Protein AF-0000000079103199 (afdb_homodimer)

Organism: Champsocephalus gunnari (NCBI:txid52237)

Solvent-accessible surface area (backbone atoms only — not comparable to full-atom values): 17805 Å² total; per-residue (Å²): 139,85,84,76,37,38,56,32,6,53,50,36,75,29,31,86,62,30,47,71,29,41,32,39,29,49,51,34,62,69,27,52,68,59,52,54,44,21,68,52,16,13,36,35,36,38,20,24,48,68,89,46,42,66,61,25,50,43,39,52,47,42,56,26,39,40,88,45,54,72,64,40,78,65,40,79,46,70,41,46,64,61,71,43,48,82,81,47,73,34,81,39,66,30,37,40,33,59,61,69,74,69,52,66,88,48,48,67,28,46,49,52,29,48,50,51,39,15,63,72,68,15,40,30,41,40,32,33,60,66,39,68,94,28,42,36,55,51,41,63,71,52,58,46,48,74,57,25,46,70,40,83,74,35,76,29,78,92,68,41,30,39,25,30,43,35,33,59,54,74,82,124,138,85,84,76,56,41,62,22,10,54,55,38,76,27,32,87,60,30,47,70,30,40,31,40,29,50,51,35,61,69,27,52,67,58,52,54,44,21,67,52,17,14,35,34,37,38,19,24,47,69,89,46,42,65,60,27,51,44,41,52,40,35,54,27,41,45,88,45,56,71,62,41,78,67,41,77,46,72,40,45,63,61,69,42,47,82,82,48,73,33,80,37,67,29,37,39,32,58,60,71,74,67,53,64,87,47,47,67,27,45,51,51,30,50,51,51,40,15,64,73,69,16,41,31,39,40,34,33,60,64,39,70,93,29,42,36,55,51,41,62,71,54,57,47,48,71,56,25,46,70,41,83,74,37,74,37,77,93,67,42,31,39,30,31,42,35,34,59,53,74,81,126

InterPro domains:
  IPR019410 Lysine methyltransferase [PF10294] (13-140)
  IPR019410 Lysine methyltransferase [PTHR14614] (19-157)
  IPR029063 S-adenosyl-L-methionine-dependent methyltransferase superfamily [G3DSA:3.40.50.150] (7-172)
  IPR029063 S-adenosyl-L-methionine-dependent methyltransferase superfamily [SSF53335] (17-140)

Nearest PDB structures (foldseek):
  4qpn-assembly1_A  TM=9.269E-01  e=8.459E-21  Homo sapiens
  4mtl-assembly1_B-2  TM=8.812E-01  e=6.851E-15  Homo sapiens
  4mtl-assembly1_A-2  TM=8.571E-01  e=6.851E-15  Homo sapiens
  4lg1-assembly1_A  TM=8.715E-01  e=1.340E-11  Homo sapiens
  7oas-assembly1_A  TM=7.733E-01  e=2.655E-11  Arabidopsis thaliana

Structure (mmCIF, N/CA/C/O backbone):
data_AF-0000000079103199-model_v1
#
loop_
_entity.id
_entity.type
_entity.pdbx_description
1 polymer 'Uncharacterized protein'
#
loop_
_atom_site.group_PDB
_atom_site.id
_atom_site.type_symbol
_atom_site.label_atom_id
_atom_site.label_alt_id
_atom_site.label_comp_id
_atom_site.label_asym_id
_atom_site.label_entity_id
_atom_site.label_seq_id
_atom_site.pdbx_PDB_ins_code
_atom_site.Cartn_x
_atom_site.Cartn_y
_atom_site.Cartn_z
_atom_site.occupancy
_atom_site.B_iso_or_equiv
_atom_site.auth_seq_id
_atom_site.auth_comp_id
_atom_site.auth_asym_id
_atom_site.auth_atom_id
_atom_site.pdbx_PDB_model_num
ATOM 1 N N . MET A 1 1 ? 6.516 15.711 -22.031 1 16.98 1 MET A N 1
ATOM 2 C CA . MET A 1 1 ? 5.496 16.297 -21.172 1 16.98 1 MET A CA 1
ATOM 3 C C . MET A 1 1 ? 5.312 15.469 -19.906 1 16.98 1 MET A C 1
ATOM 5 O O . MET A 1 1 ? 4.891 14.312 -19.969 1 16.98 1 MET A O 1
ATOM 9 N N . THR A 1 2 ? 6.301 15.602 -18.766 1 18.81 2 THR A N 1
ATOM 10 C CA . THR A 1 2 ? 7.023 14.945 -17.672 1 18.81 2 THR A CA 1
ATOM 11 C C . THR A 1 2 ? 6.145 14.828 -16.438 1 18.81 2 THR A C 1
ATOM 13 O O . THR A 1 2 ? 5.719 15.836 -15.867 1 18.81 2 THR A O 1
ATOM 16 N N . CYS A 1 3 ? 5.09 13.961 -16.562 1 17.09 3 CYS A N 1
ATOM 17 C CA . CYS A 1 3 ? 3.904 13.82 -15.719 1 17.09 3 CYS A CA 1
ATOM 18 C C . CYS A 1 3 ? 4.289 13.477 -14.289 1 17.09 3 CYS A C 1
ATOM 20 O O . CYS A 1 3 ? 4.672 12.344 -13.992 1 17.09 3 CYS A O 1
ATOM 22 N N . ARG A 1 4 ? 4.895 14.359 -13.367 1 20.05 4 ARG A N 1
ATOM 23 C CA . ARG A 1 4 ? 5.516 14.43 -12.047 1 20.05 4 ARG A CA 1
ATOM 24 C C . ARG A 1 4 ? 4.469 14.312 -10.945 1 20.05 4 ARG A C 1
ATOM 26 O O . ARG A 1 4 ? 3.859 15.312 -10.555 1 20.05 4 ARG A O 1
ATOM 33 N N . SER A 1 5 ? 3.5 13.328 -10.961 1 25.53 5 SER A N 1
ATOM 34 C CA . SER A 1 5 ? 2.4 13.289 -10.008 1 25.53 5 SER A CA 1
ATOM 35 C C . SER A 1 5 ? 2.916 13.086 -8.586 1 25.53 5 SER A C 1
ATOM 37 O O . SER A 1 5 ? 3.84 12.305 -8.359 1 25.53 5 SER A O 1
ATOM 39 N N . GLY A 1 6 ? 2.717 13.922 -7.492 1 27.34 6 GLY A N 1
ATOM 40 C CA . GLY A 1 6 ? 3.443 14.688 -6.492 1 27.34 6 GLY A CA 1
ATOM 41 C C . GLY A 1 6 ? 3.568 13.961 -5.164 1 27.34 6 GLY A C 1
ATOM 42 O O . GLY A 1 6 ? 4.477 14.242 -4.379 1 27.34 6 GLY A O 1
ATOM 43 N N . SER A 1 7 ? 2.562 13.195 -4.695 1 31.05 7 SER A N 1
ATOM 44 C CA . SER A 1 7 ? 2.812 13.227 -3.26 1 31.05 7 SER A CA 1
ATOM 45 C C . SER A 1 7 ? 3.928 12.266 -2.867 1 31.05 7 SER A C 1
ATOM 47 O O . SER A 1 7 ? 4.633 12.492 -1.882 1 31.05 7 SER A O 1
ATOM 49 N N . GLY A 1 8 ? 3.99 11.016 -3.496 1 36.59 8 GLY A N 1
ATOM 50 C CA . GLY A 1 8 ? 5.156 10.188 -3.248 1 36.59 8 GLY A CA 1
ATOM 51 C C . GLY A 1 8 ? 6.434 10.758 -3.83 1 36.59 8 GLY A C 1
ATOM 52 O O . GLY A 1 8 ? 7.5 10.141 -3.74 1 36.59 8 GLY A O 1
ATOM 53 N N . GLY A 1 9 ? 6.246 11.43 -5.055 1 40.53 9 GLY A N 1
ATOM 54 C CA . GLY A 1 9 ? 7.355 12.039 -5.77 1 40.53 9 GLY A CA 1
ATOM 55 C C . GLY A 1 9 ? 8.141 13.016 -4.918 1 40.53 9 GLY A C 1
ATOM 56 O O . GLY A 1 9 ? 9.359 13.141 -5.07 1 40.53 9 GLY A O 1
ATOM 57 N N . TYR A 1 10 ? 7.211 13.906 -4.285 1 43.75 10 TYR A N 1
ATOM 58 C CA . TYR A 1 10 ? 7.746 15.078 -3.6 1 43.75 10 TYR A CA 1
ATOM 59 C C . TYR A 1 10 ? 8.68 14.672 -2.465 1 43.75 10 TYR A C 1
ATOM 61 O O . TYR A 1 10 ? 9.734 15.281 -2.271 1 43.75 10 TYR A O 1
ATOM 69 N N . LEU A 1 11 ? 8.266 13.477 -1.851 1 46 11 LEU A N 1
ATOM 70 C CA . LEU A 1 11 ? 9.078 13.078 -0.709 1 46 11 LEU A CA 1
ATOM 71 C C . LEU A 1 11 ? 10.477 12.648 -1.159 1 46 11 LEU A C 1
ATOM 73 O O . LEU A 1 11 ? 11.445 12.797 -0.415 1 46 11 LEU A O 1
ATOM 77 N N . GLU A 1 12 ? 10.461 12.07 -2.426 1 46.31 12 GLU A N 1
ATOM 78 C CA . GLU A 1 12 ? 11.766 11.602 -2.879 1 46.31 12 GLU A CA 1
ATOM 79 C C . GLU A 1 12 ? 12.711 12.766 -3.172 1 46.31 12 GLU A C 1
ATOM 81 O O . GLU A 1 12 ? 13.914 12.672 -2.947 1 46.31 12 GLU A O 1
ATOM 86 N N . GLU A 1 13 ? 12.195 13.828 -3.941 1 48.22 13 GLU A N 1
ATOM 87 C CA . GLU A 1 13 ? 13.102 14.969 -4.027 1 48.22 13 GLU A CA 1
ATOM 88 C C . GLU A 1 13 ? 13.703 15.297 -2.666 1 48.22 13 GLU A C 1
ATOM 90 O O . GLU A 1 13 ? 14.852 15.75 -2.58 1 48.22 13 GLU A O 1
ATOM 95 N N . GLN A 1 14 ? 12.953 14.781 -1.693 1 49.88 14 GLN A N 1
ATOM 96 C CA . GLN A 1 14 ? 13.336 14.961 -0.297 1 49.88 14 GLN A CA 1
ATOM 97 C C . GLN A 1 14 ? 14.023 13.711 0.25 1 49.88 14 GLN A C 1
ATOM 99 O O . GLN A 1 14 ? 14.344 13.648 1.438 1 49.88 14 GLN A O 1
ATOM 104 N N . SER A 1 15 ? 14.297 12.695 -0.718 1 53.41 15 SER A N 1
ATOM 105 C CA . SER A 1 15 ? 14.867 11.414 -0.299 1 53.41 15 SER A CA 1
ATOM 106 C C . SER A 1 15 ? 16.062 11.625 0.626 1 53.41 15 SER A C 1
ATOM 108 O O . SER A 1 15 ? 16.141 11.016 1.697 1 53.41 15 SER A O 1
ATOM 110 N N . VAL A 1 16 ? 17.078 12.445 0.059 1 52.19 16 VAL A N 1
ATOM 111 C CA . VAL A 1 16 ? 18.172 12.773 0.956 1 52.19 16 VAL A CA 1
ATOM 112 C C . VAL A 1 16 ? 17.625 13.359 2.256 1 52.19 16 VAL A C 1
ATOM 114 O O . VAL A 1 16 ? 18.141 13.07 3.338 1 52.19 16 VAL A O 1
ATOM 117 N N . GLU A 1 17 ? 16.344 13.75 2.123 1 72.75 17 GLU A N 1
ATOM 118 C CA . GLU A 1 17 ? 15.773 14.469 3.258 1 72.75 17 GLU A CA 1
ATOM 119 C C . GLU A 1 17 ? 14.93 13.539 4.125 1 72.75 17 GLU A C 1
ATOM 121 O O . GLU A 1 17 ? 14.742 13.789 5.316 1 72.75 17 GLU A O 1
ATOM 126 N N . LEU A 1 18 ? 14.781 12.25 3.555 1 86.94 18 LEU A N 1
ATOM 127 C CA . LEU A 1 18 ? 13.922 11.414 4.383 1 86.94 18 LEU A CA 1
ATOM 128 C C . LEU A 1 18 ? 14.75 10.547 5.324 1 86.94 18 LEU A C 1
ATOM 130 O O . LEU A 1 18 ? 14.25 10.07 6.344 1 86.94 18 LEU A O 1
ATOM 134 N N . ARG A 1 19 ? 16.062 10.461 4.934 1 90.38 19 ARG A N 1
ATOM 135 C CA . ARG A 1 19 ? 16.891 9.562 5.723 1 90.38 19 ARG A CA 1
ATOM 136 C C . ARG A 1 19 ? 16.953 10.016 7.18 1 90.38 19 ARG A C 1
ATOM 138 O O . ARG A 1 19 ? 17.219 11.188 7.457 1 90.38 19 ARG A O 1
ATOM 145 N N . GLU A 1 20 ? 16.547 9.117 8.039 1 93.88 20 GLU A N 1
ATOM 146 C CA . GLU A 1 20 ? 16.672 9.266 9.484 1 93.88 20 GLU A CA 1
ATOM 147 C C . GLU A 1 20 ? 15.633 10.242 10.023 1 93.88 20 GLU A C 1
ATOM 149 O O . GLU A 1 20 ? 15.656 10.594 11.203 1 93.88 20 GLU A O 1
ATOM 154 N N . GLN A 1 21 ? 14.75 10.734 9.148 1 95.44 21 GLN A N 1
ATOM 155 C CA . GLN A 1 21 ? 13.672 11.602 9.617 1 95.44 21 GLN A CA 1
ATOM 156 C C . GLN A 1 21 ? 12.625 10.805 10.383 1 95.44 21 GLN A C 1
ATOM 158 O O . GLN A 1 21 ? 12.203 9.727 9.938 1 95.44 21 GLN A O 1
ATOM 163 N N . CYS A 1 22 ? 12.289 11.328 11.516 1 97.19 22 CYS A N 1
ATOM 164 C CA . CYS A 1 22 ? 11.219 10.727 12.312 1 97.19 22 CYS A CA 1
ATOM 165 C C . CYS A 1 22 ? 9.852 11.172 11.812 1 97.19 22 CYS A C 1
ATOM 167 O O . CYS A 1 22 ? 9.477 12.336 11.984 1 97.19 22 CYS A O 1
ATOM 169 N N . ILE A 1 23 ? 9.117 10.242 11.227 1 97.94 23 ILE A N 1
ATOM 170 C CA . ILE A 1 23 ? 7.879 10.57 10.531 1 97.94 23 ILE A CA 1
ATOM 171 C C . ILE A 1 23 ? 6.723 9.766 11.125 1 97.94 23 ILE A C 1
ATOM 173 O O . ILE A 1 23 ? 6.871 8.57 11.406 1 97.94 23 ILE A O 1
ATOM 177 N N . ILE A 1 24 ? 5.621 10.43 11.383 1 98.56 24 ILE A N 1
ATOM 178 C CA . ILE A 1 24 ? 4.406 9.719 11.773 1 98.56 24 ILE A CA 1
ATOM 179 C C . ILE A 1 24 ? 3.365 9.828 10.664 1 98.56 24 ILE A C 1
ATOM 181 O O . ILE A 1 24 ? 3.188 10.891 10.07 1 98.56 24 ILE A O 1
ATOM 185 N N . GLU A 1 25 ? 2.766 8.703 10.344 1 98.69 25 GLU A N 1
ATOM 186 C CA . GLU A 1 25 ? 1.68 8.68 9.367 1 98.69 25 GLU A CA 1
ATOM 187 C C . GLU A 1 25 ? 0.332 8.453 10.047 1 98.69 25 GLU A C 1
ATOM 189 O O . GLU A 1 25 ? 0.186 7.539 10.859 1 98.69 25 GLU A O 1
ATOM 194 N N . LEU A 1 26 ? -0.621 9.297 9.789 1 98.69 26 LEU A N 1
ATOM 195 C CA . LEU A 1 26 ? -1.99 9.141 10.266 1 98.69 26 LEU A CA 1
ATOM 196 C C . LEU A 1 26 ? -2.83 8.367 9.258 1 98.69 26 LEU A C 1
ATOM 198 O O . LEU A 1 26 ? -2.797 8.656 8.055 1 98.69 26 LEU A O 1
ATOM 202 N N . GLY A 1 27 ? -3.605 7.402 9.758 1 98.19 27 GLY A N 1
ATOM 203 C CA . GLY A 1 27 ? -4.43 6.609 8.859 1 98.19 27 GLY A CA 1
ATOM 204 C C . GLY A 1 27 ? -3.619 5.844 7.832 1 98.19 27 GLY A C 1
ATOM 205 O O . GLY A 1 27 ? -3.902 5.918 6.633 1 98.19 27 GLY A O 1
ATOM 206 N N . ALA A 1 28 ? -2.699 5.016 8.266 1 98.12 28 ALA A N 1
ATOM 207 C CA . ALA A 1 28 ? -1.735 4.367 7.383 1 98.12 28 ALA A CA 1
ATOM 208 C C . ALA A 1 28 ? -2.418 3.33 6.496 1 98.12 28 ALA A C 1
ATOM 210 O O . ALA A 1 28 ? -1.939 3.031 5.398 1 98.12 28 ALA A O 1
ATOM 211 N N . ALA A 1 29 ? -3.508 2.789 6.934 1 96.31 29 ALA A N 1
ATOM 212 C CA . ALA A 1 29 ? -4.246 1.765 6.203 1 96.31 29 ALA A CA 1
ATOM 213 C C . ALA A 1 29 ? -3.336 0.606 5.809 1 96.31 29 ALA A C 1
ATOM 215 O O . ALA A 1 29 ? -2.764 -0.062 6.672 1 96.31 29 ALA A O 1
ATOM 216 N N . THR A 1 30 ? -3.047 0.418 4.547 1 94.94 30 THR A N 1
ATOM 217 C CA . THR A 1 30 ? -2.197 -0.68 4.098 1 94.94 30 THR A CA 1
ATOM 218 C C . THR A 1 30 ? -0.725 -0.352 4.324 1 94.94 30 THR A C 1
ATOM 220 O O . THR A 1 30 ? 0.128 -1.24 4.277 1 94.94 30 THR A O 1
ATOM 223 N N . GLY A 1 31 ? -0.376 0.826 4.445 1 96.88 31 GLY A N 1
ATOM 224 C CA . GLY A 1 31 ? 0.982 1.263 4.727 1 96.88 31 GLY A CA 1
ATOM 225 C C . GLY A 1 31 ? 1.78 1.578 3.479 1 96.88 31 GLY A C 1
ATOM 226 O O . GLY A 1 31 ? 3.006 1.698 3.531 1 96.88 31 GLY A O 1
ATOM 227 N N . VAL A 1 32 ? 1.089 1.756 2.373 1 94.56 32 VAL A N 1
ATOM 228 C CA . VAL A 1 32 ? 1.797 1.913 1.106 1 94.56 32 VAL A CA 1
ATOM 229 C C . VAL A 1 32 ? 2.732 3.117 1.183 1 94.56 32 VAL A C 1
ATOM 231 O O . VAL A 1 32 ? 3.914 3.016 0.846 1 94.56 32 VAL A O 1
ATOM 234 N N . VAL A 1 33 ? 2.334 4.211 1.753 1 94.56 33 VAL A N 1
ATOM 235 C CA . VAL A 1 33 ? 3.127 5.438 1.8 1 94.56 33 VAL A CA 1
ATOM 236 C C . VAL A 1 33 ? 4.246 5.289 2.826 1 94.56 33 VAL A C 1
ATOM 238 O O . VAL A 1 33 ? 5.418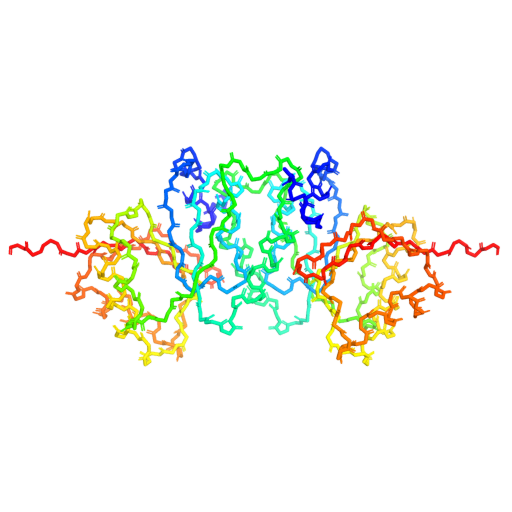 5.516 2.516 1 94.56 33 VAL A O 1
ATOM 241 N N . GLY A 1 34 ? 3.91 4.828 4.02 1 96.44 34 GLY A N 1
ATOM 242 C CA . GLY A 1 34 ? 4.887 4.707 5.09 1 96.44 34 GLY A CA 1
ATOM 243 C C . GLY A 1 34 ? 5.93 3.635 4.832 1 96.44 34 GLY A C 1
ATOM 244 O O . GLY A 1 34 ? 7.102 3.807 5.172 1 96.44 34 GLY A O 1
ATOM 245 N N . ILE A 1 35 ? 5.547 2.557 4.234 1 95.12 35 ILE A N 1
ATOM 246 C CA . ILE A 1 35 ? 6.484 1.484 3.91 1 95.12 35 ILE A CA 1
ATOM 247 C C . ILE A 1 35 ? 7.48 1.967 2.859 1 95.12 35 ILE A C 1
ATOM 249 O O . ILE A 1 35 ? 8.68 1.72 2.975 1 95.12 35 ILE A O 1
ATOM 253 N N . LEU A 1 36 ? 7.008 2.672 1.83 1 92.56 36 LEU A N 1
ATOM 254 C CA . LEU A 1 36 ? 7.902 3.227 0.822 1 92.56 36 LEU A CA 1
ATOM 255 C C . LEU A 1 36 ? 8.883 4.211 1.449 1 92.56 36 LEU A C 1
ATOM 257 O O . LEU A 1 36 ? 10.078 4.172 1.162 1 92.56 36 LEU A O 1
ATOM 261 N N . ALA A 1 37 ? 8.375 5.066 2.322 1 93.94 37 ALA A N 1
ATOM 262 C CA . ALA A 1 37 ? 9.227 6.047 2.99 1 93.94 37 ALA A CA 1
ATOM 263 C C . ALA A 1 37 ? 10.281 5.355 3.854 1 93.94 37 ALA A C 1
ATOM 265 O O . ALA A 1 37 ? 11.43 5.797 3.916 1 93.94 37 ALA A O 1
ATOM 266 N N . ALA A 1 38 ? 9.875 4.254 4.543 1 95.25 38 ALA A N 1
ATOM 267 C CA . ALA A 1 38 ? 10.812 3.484 5.355 1 95.25 38 ALA A CA 1
ATOM 268 C C . ALA A 1 38 ? 11.914 2.873 4.488 1 95.25 38 ALA A C 1
ATOM 270 O O . ALA A 1 38 ? 13.078 2.848 4.883 1 95.25 38 ALA A O 1
ATOM 271 N N . CYS A 1 39 ? 11.531 2.443 3.312 1 90.12 39 CYS A N 1
ATOM 272 C CA . CYS A 1 39 ? 12.5 1.875 2.383 1 90.12 39 CYS A CA 1
ATOM 273 C C . CYS A 1 39 ? 13.492 2.932 1.921 1 90.12 39 CYS A C 1
ATOM 275 O O . CYS A 1 39 ? 14.602 2.602 1.484 1 90.12 39 CYS A O 1
ATOM 277 N N . LEU A 1 40 ? 13.109 4.191 2.062 1 88.75 40 LEU A N 1
ATOM 278 C CA . LEU A 1 40 ? 13.984 5.289 1.652 1 88.75 40 LEU A CA 1
ATOM 279 C C . LEU A 1 40 ? 14.781 5.82 2.838 1 88.75 40 LEU A C 1
ATOM 281 O O . LEU A 1 40 ? 15.492 6.816 2.711 1 88.75 40 LEU A O 1
ATOM 285 N N . GLY A 1 41 ? 14.586 5.191 4.031 1 92.81 41 GLY A N 1
ATOM 286 C CA . GLY A 1 41 ? 15.484 5.473 5.141 1 92.81 41 GLY A CA 1
ATOM 287 C C . GLY A 1 41 ? 14.828 6.258 6.258 1 92.81 41 GLY A C 1
ATOM 288 O O . GLY A 1 41 ? 15.477 6.605 7.25 1 92.81 41 GLY A O 1
ATOM 289 N N . ALA A 1 42 ? 13.539 6.559 6.137 1 95.75 42 ALA A N 1
ATOM 290 C CA . ALA A 1 42 ? 12.828 7.277 7.195 1 95.75 42 ALA A CA 1
ATOM 291 C C . ALA A 1 42 ? 12.562 6.371 8.391 1 95.75 42 ALA A C 1
ATOM 293 O O . ALA A 1 42 ? 12.516 5.145 8.25 1 95.75 42 ALA A O 1
ATOM 294 N N . VAL A 1 43 ? 12.516 6.945 9.562 1 97.62 43 VAL A N 1
ATOM 295 C CA . VAL A 1 43 ? 12.062 6.27 10.773 1 97.62 43 VAL A CA 1
ATOM 296 C C . VAL A 1 43 ? 10.562 6.477 10.953 1 97.62 43 VAL A C 1
ATOM 298 O O . VAL A 1 43 ? 10.117 7.559 11.352 1 97.62 43 VAL A O 1
ATOM 301 N N . LEU A 1 44 ? 9.797 5.379 10.734 1 98.19 44 LEU A N 1
ATOM 302 C CA . LEU A 1 44 ? 8.359 5.566 10.57 1 98.19 44 LEU A CA 1
ATOM 303 C C . LEU A 1 44 ? 7.602 5.051 11.789 1 98.19 44 LEU A C 1
ATOM 305 O O . LEU A 1 44 ? 7.938 3.996 12.336 1 98.19 44 LEU A O 1
ATOM 309 N N . THR A 1 45 ? 6.672 5.832 12.211 1 98.75 45 THR A N 1
ATOM 310 C CA . THR A 1 45 ? 5.551 5.379 13.023 1 98.75 45 THR A CA 1
ATOM 311 C C . THR A 1 45 ? 4.25 5.41 12.227 1 98.75 45 THR A C 1
ATOM 313 O O . THR A 1 45 ? 3.76 6.484 11.867 1 98.75 45 THR A O 1
ATOM 316 N N . LEU A 1 46 ? 3.748 4.227 11.93 1 98.81 46 LEU A N 1
ATOM 317 C CA . LEU A 1 46 ? 2.488 4.078 11.203 1 98.81 46 LEU A CA 1
ATOM 318 C C . LEU A 1 46 ? 1.322 3.914 12.18 1 98.81 46 LEU A C 1
ATOM 320 O O . LEU A 1 46 ? 1.361 3.059 13.062 1 98.81 46 LEU A O 1
ATOM 324 N N . THR A 1 47 ? 0.287 4.766 12.023 1 98.88 47 THR A N 1
ATOM 325 C CA . THR A 1 47 ? -0.832 4.676 12.953 1 98.88 47 THR A CA 1
ATOM 326 C C . THR A 1 47 ? -2.145 4.473 12.203 1 98.88 47 THR A C 1
ATOM 328 O O . THR A 1 47 ? -2.297 4.934 11.07 1 98.88 47 THR A O 1
ATOM 331 N N . ASP A 1 48 ? -3.02 3.773 12.781 1 98.62 48 ASP A N 1
ATOM 332 C CA . ASP A 1 48 ? -4.398 3.578 12.352 1 98.62 48 ASP A CA 1
ATOM 333 C C . ASP A 1 48 ? -5.266 3.053 13.492 1 98.62 48 ASP A C 1
ATOM 335 O O . ASP A 1 48 ? -4.797 2.938 14.633 1 98.62 48 ASP A O 1
ATOM 339 N N . LEU A 1 49 ? -6.547 2.875 13.211 1 98 49 LEU A N 1
ATOM 340 C CA . LEU A 1 49 ? -7.445 2.285 14.203 1 98 49 LEU A CA 1
ATOM 341 C C . LEU A 1 49 ? -6.984 0.882 14.586 1 98 49 LEU A C 1
ATOM 343 O O . LEU A 1 49 ? -6.383 0.177 13.773 1 98 49 LEU A O 1
ATOM 347 N N . PRO A 1 50 ? -7.234 0.434 15.836 1 97.88 50 PRO A N 1
ATOM 348 C CA . PRO A 1 50 ? -6.812 -0.887 16.312 1 97.88 50 PRO A CA 1
ATOM 349 C C . PRO A 1 50 ? -7.23 -2.012 15.367 1 97.88 50 PRO A C 1
ATOM 351 O O . PRO A 1 50 ? -6.473 -2.963 15.156 1 97.88 50 PRO A O 1
ATOM 354 N N . THR A 1 51 ? -8.375 -1.906 14.758 1 97.88 51 THR A N 1
ATOM 355 C CA . THR A 1 51 ? -8.914 -2.971 13.922 1 97.88 51 THR A CA 1
ATOM 356 C C . THR A 1 51 ? -8.094 -3.111 12.641 1 97.88 51 THR A C 1
ATOM 358 O O . THR A 1 51 ? -8.133 -4.152 11.984 1 97.88 51 THR A O 1
ATOM 361 N N . VAL A 1 52 ? -7.336 -2.066 12.227 1 97.62 52 VAL A N 1
ATOM 362 C CA . VAL A 1 52 ? -6.566 -2.033 10.992 1 97.62 52 VAL A CA 1
ATOM 363 C C . VAL A 1 52 ? -5.148 -2.539 11.25 1 97.62 52 VAL A C 1
ATOM 365 O O . VAL A 1 52 ? -4.469 -2.992 10.328 1 97.62 52 VAL A O 1
ATOM 368 N N . LEU A 1 53 ? -4.68 -2.6 12.508 1 98.12 53 LEU A N 1
ATOM 369 C CA . LEU A 1 53 ? -3.277 -2.766 12.875 1 98.12 53 LEU A CA 1
ATOM 370 C C . LEU A 1 53 ? -2.783 -4.16 12.508 1 98.12 53 LEU A C 1
ATOM 372 O O . LEU A 1 53 ? -1.659 -4.316 12.023 1 98.12 53 LEU A O 1
ATOM 376 N N . PRO A 1 54 ? -3.592 -5.203 12.727 1 95.75 54 PRO A N 1
ATOM 377 C CA . PRO A 1 54 ? -3.07 -6.527 12.367 1 95.75 54 PRO A CA 1
ATOM 378 C C . PRO A 1 54 ? -2.68 -6.625 10.891 1 95.75 54 PRO A C 1
ATOM 380 O O . PRO A 1 54 ? -1.602 -7.129 10.57 1 95.75 54 PRO A O 1
ATOM 383 N N . GLN A 1 55 ? -3.512 -6.082 9.984 1 94.06 55 GLN A N 1
ATOM 384 C CA . GLN A 1 55 ? -3.205 -6.113 8.562 1 94.06 55 GLN A CA 1
ATOM 385 C C . GLN A 1 55 ? -2.033 -5.195 8.227 1 94.06 55 GLN A C 1
ATOM 387 O O . GLN A 1 55 ? -1.191 -5.531 7.391 1 94.06 55 GLN A O 1
ATOM 392 N N . LEU A 1 56 ? -1.986 -4.066 8.852 1 97.5 56 LEU A N 1
ATOM 393 C CA . LEU A 1 56 ? -0.894 -3.119 8.648 1 97.5 56 LEU A CA 1
ATOM 394 C C . LEU A 1 56 ? 0.438 -3.73 9.07 1 97.5 56 LEU A C 1
ATOM 396 O O . LEU A 1 56 ? 1.434 -3.617 8.344 1 97.5 56 LEU A O 1
ATOM 400 N N . GLN A 1 57 ? 0.46 -4.43 10.188 1 97.06 57 GLN A N 1
ATOM 401 C CA . GLN A 1 57 ? 1.653 -5.121 10.664 1 97.06 57 GLN A CA 1
ATOM 402 C C . GLN A 1 57 ? 2.082 -6.215 9.695 1 97.06 57 GLN A C 1
ATOM 404 O O . GLN A 1 57 ? 3.273 -6.375 9.414 1 97.06 57 GLN A O 1
ATOM 409 N N . ALA A 1 58 ? 1.158 -6.926 9.227 1 93.75 58 ALA A N 1
ATOM 410 C CA . ALA A 1 58 ? 1.44 -7.98 8.258 1 93.75 58 ALA A CA 1
ATOM 411 C C . ALA A 1 58 ? 2.055 -7.402 6.984 1 93.75 58 ALA A C 1
ATOM 413 O O . ALA A 1 58 ? 2.996 -7.973 6.43 1 93.75 58 ALA A O 1
ATOM 414 N N . ASN A 1 59 ? 1.516 -6.258 6.531 1 94.88 59 ASN A N 1
ATOM 415 C CA . ASN A 1 59 ? 2.037 -5.613 5.332 1 94.88 59 ASN A CA 1
ATOM 416 C C . ASN A 1 59 ? 3.471 -5.129 5.531 1 94.88 59 ASN A C 1
ATOM 418 O O . ASN A 1 59 ? 4.309 -5.273 4.641 1 94.88 59 ASN A O 1
ATOM 422 N N . VAL A 1 60 ? 3.727 -4.586 6.684 1 96.06 60 VAL A N 1
ATOM 423 C CA . VAL A 1 60 ? 5.082 -4.148 7 1 96.06 60 VAL A CA 1
ATOM 424 C C . VAL A 1 60 ? 6.031 -5.348 6.961 1 96.06 60 VAL A C 1
ATOM 426 O O . VAL A 1 60 ? 7.098 -5.281 6.344 1 96.06 60 VAL A O 1
ATOM 429 N N . SER A 1 61 ? 5.613 -6.395 7.559 1 93.12 61 SER A N 1
ATOM 430 C CA . SER A 1 61 ? 6.434 -7.602 7.613 1 93.12 61 SER A CA 1
ATOM 431 C C . SER A 1 61 ? 6.652 -8.188 6.219 1 93.12 61 SER A C 1
ATOM 433 O O . SER A 1 61 ? 7.773 -8.555 5.867 1 93.12 61 SER A O 1
ATOM 435 N N . ALA A 1 62 ? 5.652 -8.18 5.438 1 90.19 62 ALA A N 1
ATOM 436 C CA . ALA A 1 62 ? 5.68 -8.82 4.125 1 90.19 62 ALA A CA 1
ATOM 437 C C . ALA A 1 62 ? 6.496 -8.008 3.133 1 90.19 62 ALA A C 1
ATOM 439 O O . ALA A 1 62 ? 6.918 -8.516 2.094 1 90.19 62 ALA A O 1
ATOM 440 N N . ASN A 1 63 ? 6.684 -6.691 3.408 1 90.44 63 ASN A N 1
ATOM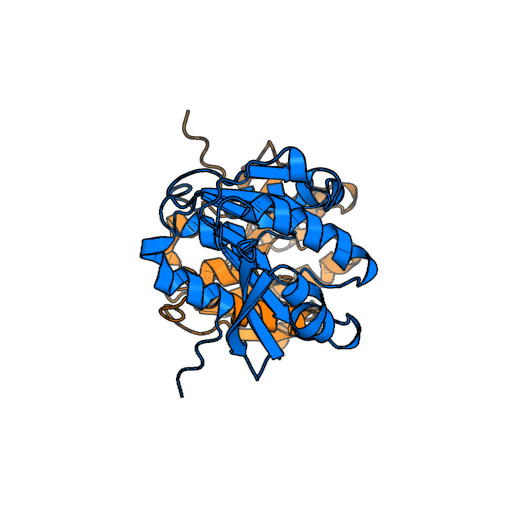 441 C CA . ASN A 1 63 ? 7.355 -5.824 2.445 1 90.44 63 ASN A CA 1
ATOM 442 C C . ASN A 1 63 ? 8.711 -5.352 2.965 1 90.44 63 ASN A C 1
ATOM 444 O O . ASN A 1 63 ? 9.25 -4.359 2.479 1 90.44 63 ASN A O 1
ATOM 448 N N . ARG A 1 64 ? 9.172 -6.098 3.908 1 89.06 64 ARG A N 1
ATOM 449 C CA . ARG A 1 64 ? 10.531 -5.848 4.363 1 89.06 64 ARG A CA 1
ATOM 450 C C . ARG A 1 64 ? 11.539 -6.098 3.244 1 89.06 64 ARG A C 1
ATOM 452 O O . ARG A 1 64 ? 11.547 -7.172 2.641 1 89.06 64 ARG A O 1
ATOM 459 N N . PRO A 1 65 ? 12.406 -5.09 3.004 1 84.31 65 PRO A N 1
ATOM 460 C CA . PRO A 1 65 ? 13.445 -5.344 2.004 1 84.31 65 PRO A CA 1
ATOM 461 C C . PRO A 1 65 ? 14.359 -6.508 2.383 1 84.31 65 PRO A C 1
ATOM 463 O O . PRO A 1 65 ? 14.547 -6.785 3.57 1 84.31 65 PRO A O 1
ATOM 466 N N . SER A 1 66 ? 14.922 -7.152 1.4 1 78.88 66 SER A N 1
ATOM 467 C CA . SER A 1 66 ? 15.812 -8.289 1.63 1 78.88 66 SER A CA 1
ATOM 468 C C . SER A 1 66 ? 17.047 -7.875 2.426 1 78.88 66 SER A C 1
ATOM 470 O O . SER A 1 66 ? 17.578 -8.664 3.209 1 78.88 66 SER A O 1
ATOM 472 N N . SER A 1 67 ? 17.516 -6.656 2.225 1 83.88 67 SER A N 1
ATOM 473 C CA . SER A 1 67 ? 18.688 -6.141 2.92 1 83.88 67 SER A CA 1
ATOM 474 C C . SER A 1 67 ? 18.328 -5.605 4.301 1 83.88 67 SER A C 1
ATOM 476 O O . SER A 1 67 ? 19.188 -5.094 5.02 1 83.88 67 SER A O 1
ATOM 478 N N . GLY A 1 68 ? 17.094 -5.812 4.633 1 87.88 68 GLY A N 1
ATOM 479 C CA . GLY A 1 68 ? 16.609 -5.207 5.871 1 87.88 68 GLY A CA 1
ATOM 480 C C . GLY A 1 68 ? 16.188 -3.764 5.703 1 87.88 68 GLY A C 1
ATOM 481 O O . GLY A 1 68 ? 16.422 -3.158 4.652 1 87.88 68 GLY A O 1
ATOM 482 N N . TRP A 1 69 ? 15.523 -3.26 6.711 1 91.81 69 TRP A N 1
ATOM 483 C CA . TRP A 1 69 ? 15.148 -1.851 6.688 1 91.81 69 TRP A CA 1
ATOM 484 C C . TRP A 1 69 ? 16.375 -0.958 6.766 1 91.81 69 TRP A C 1
ATOM 486 O O . TRP A 1 69 ? 17.281 -1.19 7.582 1 91.81 69 TRP A O 1
ATOM 496 N N . PRO A 1 70 ? 16.5 0.11 5.953 1 91.88 70 PRO A N 1
ATOM 497 C CA . PRO A 1 70 ? 17.703 0.951 5.914 1 91.88 70 PRO A CA 1
ATOM 498 C C . PRO A 1 70 ? 18.016 1.593 7.262 1 91.88 70 PRO A C 1
ATOM 500 O O . PRO A 1 70 ? 19.188 1.741 7.621 1 91.88 70 PRO A O 1
ATOM 503 N N . THR A 1 71 ? 17 2.016 8.008 1 94.25 71 THR A N 1
ATOM 504 C CA . THR A 1 71 ? 17.234 2.674 9.289 1 94.25 71 THR A CA 1
ATOM 505 C C . THR A 1 71 ? 16.641 1.863 10.438 1 94.25 71 THR A C 1
ATOM 507 O O . THR A 1 71 ? 17.359 1.426 11.336 1 94.25 71 THR A O 1
ATOM 510 N N . SER A 1 72 ? 15.328 1.568 10.375 1 95.44 72 SER A N 1
ATOM 511 C CA . SER A 1 72 ? 14.664 0.819 11.43 1 95.44 72 SER A CA 1
ATOM 512 C C . SER A 1 72 ? 13.344 0.226 10.938 1 95.44 72 SER A C 1
ATOM 514 O O . SER A 1 72 ? 12.766 0.707 9.961 1 95.44 72 SER A O 1
ATOM 516 N N . LEU A 1 73 ? 12.922 -0.797 11.617 1 96.56 73 LEU A N 1
ATOM 517 C CA . LEU A 1 73 ? 11.594 -1.362 11.414 1 96.56 73 LEU A CA 1
ATOM 518 C C . LEU A 1 73 ? 10.508 -0.337 11.742 1 96.56 73 LEU A C 1
ATOM 520 O O . LEU A 1 73 ? 10.562 0.317 12.781 1 96.56 73 LEU A O 1
ATOM 524 N N . PRO A 1 74 ? 9.555 -0.172 10.789 1 98.19 74 PRO A N 1
ATOM 525 C CA . PRO A 1 74 ? 8.469 0.765 11.094 1 98.19 74 PRO A CA 1
ATOM 526 C C . PRO A 1 74 ? 7.676 0.363 12.336 1 98.19 74 PRO A C 1
ATOM 528 O O . PRO A 1 74 ? 7.352 -0.814 12.508 1 98.19 74 PRO A O 1
ATOM 531 N N . ASN A 1 75 ? 7.41 1.343 13.188 1 98.44 75 ASN A N 1
ATOM 532 C CA . ASN A 1 75 ? 6.504 1.126 14.312 1 98.44 75 ASN A CA 1
ATOM 533 C C . ASN A 1 75 ? 5.043 1.174 13.875 1 98.44 75 ASN A C 1
ATOM 535 O O . ASN A 1 75 ? 4.664 2.014 13.055 1 98.44 75 ASN A O 1
ATOM 539 N N . VAL A 1 76 ? 4.305 0.225 14.359 1 98.69 76 VAL A N 1
ATOM 540 C CA . VAL A 1 76 ? 2.867 0.204 14.117 1 98.69 76 VAL A CA 1
ATOM 541 C C . VAL A 1 76 ? 2.113 0.375 15.43 1 98.69 76 VAL A C 1
ATOM 543 O O . VAL A 1 76 ? 2.193 -0.482 16.312 1 98.69 76 VAL A O 1
ATOM 546 N N . LEU A 1 77 ? 1.419 1.521 15.602 1 98.75 77 LEU A N 1
ATOM 547 C CA . LEU A 1 77 ? 0.766 1.844 16.859 1 98.75 77 LEU A CA 1
ATOM 548 C C . LEU A 1 77 ? -0.674 2.289 16.625 1 98.75 77 LEU A C 1
ATOM 550 O O . LEU A 1 77 ? -0.979 2.916 15.617 1 98.75 77 LEU A O 1
ATOM 554 N N . PRO A 1 78 ? -1.572 1.979 17.562 1 98.75 78 PRO A N 1
ATOM 555 C CA . PRO A 1 78 ? -2.949 2.467 17.453 1 98.75 78 PRO A CA 1
ATOM 556 C C . PRO A 1 78 ? -3.068 3.967 17.703 1 98.75 78 PRO A C 1
ATOM 558 O O . PRO A 1 78 ? -2.383 4.5 18.578 1 98.75 78 PRO A O 1
ATOM 561 N N . LEU A 1 79 ? -3.811 4.664 16.922 1 98.62 79 LEU A N 1
ATOM 562 C CA . LEU A 1 79 ? -4.16 6.062 17.141 1 98.62 79 LEU A CA 1
ATOM 563 C C . LEU A 1 79 ? -5.559 6.363 16.609 1 98.62 79 LEU A C 1
ATOM 565 O O . LEU A 1 79 ? -5.797 6.293 15.398 1 98.62 79 LEU A O 1
ATOM 569 N N . SER A 1 80 ? -6.473 6.555 17.5 1 98.06 80 SER A N 1
ATOM 570 C CA . SER A 1 80 ? -7.781 7.117 17.172 1 98.06 80 SER A CA 1
ATOM 571 C C . SER A 1 80 ? -7.777 8.641 17.312 1 98.06 80 SER A C 1
ATOM 573 O O . SER A 1 80 ? -7.527 9.172 18.391 1 98.06 80 SER A O 1
ATOM 575 N N . TRP A 1 81 ? -7.996 9.289 16.188 1 98 81 TRP A N 1
ATOM 576 C CA . TRP A 1 81 ? -7.918 10.75 16.172 1 98 81 TRP A CA 1
ATOM 577 C C . TRP A 1 81 ? -8.781 11.352 17.281 1 98 81 TRP A C 1
ATOM 579 O O . TRP A 1 81 ? -9.898 10.891 17.516 1 98 81 TRP A O 1
ATOM 589 N N . GLY A 1 82 ? -8.297 12.352 17.891 1 97 82 GLY A N 1
ATOM 590 C CA . GLY A 1 82 ? -9.031 13.062 18.922 1 97 82 GLY A CA 1
ATOM 591 C C . GLY A 1 82 ? -9.094 12.297 20.234 1 97 82 GLY A C 1
ATOM 592 O O . GLY A 1 82 ? -9.617 12.805 21.234 1 97 82 GLY A O 1
ATOM 593 N N . GLU A 1 83 ? -8.578 11.102 20.266 1 96.81 83 GLU A N 1
ATOM 594 C CA . GLU A 1 83 ? -8.672 10.273 21.469 1 96.81 83 GLU A CA 1
ATOM 595 C C . GLU A 1 83 ? -7.289 9.953 22.031 1 96.81 83 GLU A C 1
ATOM 597 O O . GLU A 1 83 ? -7.008 10.211 23.203 1 96.81 83 GLU A O 1
ATOM 602 N N . ASP A 1 84 ? -6.352 9.477 21.109 1 95 84 ASP A N 1
ATOM 603 C CA . ASP A 1 84 ? -5.078 8.938 21.578 1 95 84 ASP A CA 1
ATOM 604 C C . ASP A 1 84 ? -3.926 9.883 21.25 1 95 84 ASP A C 1
ATOM 606 O O . ASP A 1 84 ? -2.773 9.602 21.594 1 95 84 ASP A O 1
ATOM 610 N N . HIS A 1 85 ? -4.156 10.977 20.609 1 96.31 85 HIS A N 1
ATOM 611 C CA . HIS A 1 85 ? -3.086 11.781 20.031 1 96.31 85 HIS A CA 1
ATOM 612 C C . HIS A 1 85 ? -2.182 12.359 21.125 1 96.31 85 HIS A C 1
ATOM 614 O O . HIS A 1 85 ? -0.99 12.578 20.891 1 96.31 85 HIS A O 1
ATOM 620 N N . MET A 1 86 ? -2.688 12.477 22.312 1 95.69 86 MET A N 1
ATOM 621 C CA . MET A 1 86 ? -1.889 13.031 23.406 1 95.69 86 MET A CA 1
ATOM 622 C C . MET A 1 86 ? -0.829 12.039 23.859 1 95.69 86 MET A C 1
ATOM 624 O O . MET A 1 86 ? 0.101 12.414 24.578 1 95.69 86 MET A O 1
ATOM 628 N N . ASP A 1 87 ? -0.922 10.758 23.5 1 97.19 87 ASP A N 1
ATOM 629 C CA . ASP A 1 87 ? 0.059 9.727 23.828 1 97.19 87 ASP A CA 1
ATOM 630 C C . ASP A 1 87 ? 1.271 9.805 22.906 1 97.19 87 ASP A C 1
ATOM 632 O O . ASP A 1 87 ? 2.264 9.102 23.109 1 97.19 87 ASP A O 1
ATOM 636 N N . PHE A 1 88 ? 1.215 10.664 21.969 1 98.12 88 PHE A N 1
ATOM 637 C CA . PHE A 1 88 ? 2.299 10.82 21 1 98.12 88 PHE A CA 1
ATOM 638 C C . PHE A 1 88 ? 3.014 12.148 21.203 1 98.12 88 PHE A C 1
ATOM 640 O O . PHE A 1 88 ? 2.398 13.133 21.609 1 98.12 88 PHE A O 1
ATOM 647 N N . SER A 1 89 ? 4.293 12.094 20.891 1 96.38 89 SER A N 1
ATOM 648 C CA . SER A 1 89 ? 5.066 13.328 20.984 1 96.38 89 SER A CA 1
ATOM 649 C C . SER A 1 89 ? 4.629 14.336 19.922 1 96.38 89 SER A C 1
ATOM 651 O O . SER A 1 89 ? 3.867 13.992 19.016 1 96.38 89 SER A O 1
ATOM 653 N N . SER A 1 90 ? 5.051 15.57 20.141 1 95.81 90 SER A N 1
ATOM 654 C CA . SER A 1 90 ? 4.832 16.609 19.156 1 95.81 90 SER A CA 1
ATOM 655 C C . SER A 1 90 ? 6.125 16.969 18.422 1 95.81 90 SER A C 1
ATOM 657 O O . SER A 1 90 ? 6.242 18.047 17.844 1 95.81 90 SER A O 1
ATOM 659 N N . ASN A 1 91 ? 7.129 16.094 18.547 1 96.19 91 ASN A N 1
ATOM 660 C CA . ASN A 1 91 ? 8.453 16.359 18 1 96.19 91 ASN A CA 1
ATOM 661 C C . ASN A 1 91 ? 8.758 15.469 16.797 1 96.19 91 ASN A C 1
ATOM 663 O O . ASN A 1 91 ? 9.781 14.789 16.781 1 96.19 91 ASN A O 1
ATOM 667 N N . TRP A 1 92 ? 7.922 15.531 15.836 1 97.44 92 TRP A N 1
ATOM 668 C CA . TRP A 1 92 ? 8.141 14.812 14.586 1 97.44 92 TRP A CA 1
ATOM 669 C C . TRP A 1 92 ? 8.82 15.711 13.562 1 97.44 92 TRP A C 1
ATOM 671 O O . TRP A 1 92 ? 8.641 16.922 13.57 1 97.44 92 TRP A O 1
ATOM 681 N N . ASP A 1 93 ? 9.633 15.07 12.758 1 96.38 93 ASP A N 1
ATOM 682 C CA . ASP A 1 93 ? 10.188 15.828 11.633 1 96.38 93 ASP A CA 1
ATOM 683 C C . ASP A 1 93 ? 9.117 16.094 10.578 1 96.38 93 ASP A C 1
ATOM 685 O O . ASP A 1 93 ? 9.125 17.141 9.93 1 96.38 93 ASP A O 1
ATOM 689 N N . LEU A 1 94 ? 8.172 15.117 10.5 1 97 94 LEU A N 1
ATOM 690 C CA . LEU A 1 94 ? 7.125 15.227 9.492 1 97 94 LEU A CA 1
ATOM 691 C C . LEU A 1 94 ? 5.902 14.406 9.898 1 97 94 LEU A C 1
ATOM 693 O O . LEU A 1 94 ? 6.031 13.344 10.508 1 97 94 LEU A O 1
ATOM 697 N N . VAL A 1 95 ? 4.715 14.922 9.492 1 98 95 VAL A N 1
ATOM 698 C CA . VAL A 1 95 ? 3.467 14.172 9.578 1 98 95 VAL A CA 1
ATOM 699 C C . VAL A 1 95 ? 2.943 13.883 8.172 1 98 95 VAL A C 1
ATOM 701 O O . VAL A 1 95 ? 2.867 14.789 7.336 1 98 95 VAL A O 1
ATOM 704 N N . LEU A 1 96 ? 2.619 12.602 7.938 1 97.38 96 LEU A N 1
ATOM 705 C CA . LEU A 1 96 ? 2.084 12.227 6.637 1 97.38 96 LEU A CA 1
ATOM 706 C C . LEU A 1 96 ? 0.63 11.789 6.754 1 97.38 96 LEU A C 1
ATOM 708 O O . LEU A 1 96 ? 0.263 11.086 7.699 1 97.38 96 LEU A O 1
ATOM 712 N N . CYS A 1 97 ? -0.178 12.227 5.836 1 97.5 97 CYS A N 1
ATOM 713 C CA . CYS A 1 97 ? -1.573 11.836 5.672 1 97.5 97 CYS A CA 1
ATOM 714 C C . CYS A 1 97 ? -1.895 11.57 4.207 1 97.5 97 CYS A C 1
ATOM 716 O O . CYS A 1 97 ? -1.808 12.469 3.371 1 97.5 97 CYS A O 1
ATOM 718 N N . ALA A 1 98 ? -2.303 10.328 3.939 1 95.56 98 ALA A N 1
ATOM 719 C CA . ALA A 1 98 ? -2.578 9.992 2.547 1 95.56 98 ALA A CA 1
ATOM 720 C C . ALA A 1 98 ? -3.994 9.445 2.385 1 95.56 98 ALA A C 1
ATOM 722 O O . ALA A 1 98 ? -4.281 8.32 2.803 1 95.56 98 ALA A O 1
ATOM 723 N N . ASP A 1 99 ? -4.828 10.211 1.797 1 93.81 99 ASP A N 1
ATOM 724 C CA . ASP A 1 99 ? -6.195 9.852 1.429 1 93.81 99 ASP A CA 1
ATOM 725 C C . ASP A 1 99 ? -6.984 9.375 2.645 1 93.81 99 ASP A C 1
ATOM 727 O O . ASP A 1 99 ? -7.562 8.281 2.627 1 93.81 99 ASP A O 1
ATOM 731 N N . ILE A 1 100 ? -7.109 10.219 3.596 1 95.88 100 ILE A N 1
ATOM 732 C CA . ILE A 1 100 ? -7.707 9.797 4.859 1 95.88 100 ILE A CA 1
ATOM 733 C C . ILE A 1 100 ? -9.023 10.531 5.078 1 95.88 100 ILE A C 1
ATOM 735 O O . ILE A 1 100 ? -9.688 10.344 6.102 1 95.88 100 ILE A O 1
ATOM 739 N N . MET A 1 101 ? -9.422 11.359 4.129 1 91.12 101 MET A N 1
ATOM 740 C CA . MET A 1 101 ? -10.633 12.164 4.293 1 91.12 101 MET A CA 1
ATOM 741 C C . MET A 1 101 ? -11.828 11.5 3.619 1 91.12 101 MET A C 1
ATOM 743 O O . MET A 1 101 ? -12.016 11.625 2.406 1 91.12 101 MET A O 1
ATOM 747 N N . TYR A 1 102 ? -12.656 10.758 4.422 1 88.62 102 TYR A N 1
ATOM 748 C CA . TYR A 1 102 ? -13.797 10.07 3.828 1 88.62 102 TYR A CA 1
ATOM 749 C C . TYR A 1 102 ? -15.078 10.383 4.586 1 88.62 102 TYR A C 1
ATOM 751 O O . TYR A 1 102 ? -16.188 10.234 4.047 1 88.62 102 TYR A O 1
ATOM 759 N N . LEU A 1 103 ? -14.938 10.844 5.855 1 92.75 103 LEU A N 1
ATOM 760 C CA . LEU A 1 103 ? -16.094 11.141 6.695 1 92.75 103 LEU A CA 1
ATOM 761 C C . LEU A 1 103 ? -15.969 12.523 7.324 1 92.75 103 LEU A C 1
ATOM 763 O O . LEU A 1 103 ? -15.227 12.703 8.289 1 92.75 103 LEU A O 1
ATOM 767 N N . PRO A 1 104 ? -16.781 13.445 6.926 1 94.06 104 PRO A N 1
ATOM 768 C CA . PRO A 1 104 ? -16.688 14.82 7.434 1 94.06 104 PRO A CA 1
ATOM 769 C C . PRO A 1 104 ? -16.812 14.891 8.953 1 94.06 104 PRO A C 1
ATOM 771 O O . PRO A 1 104 ? -16.203 15.758 9.586 1 94.06 104 PRO A O 1
ATOM 774 N N . GLU A 1 105 ? -17.5 13.938 9.516 1 95.06 105 GLU A N 1
ATOM 775 C CA . GLU A 1 105 ? -17.703 13.93 10.961 1 95.06 105 GLU A CA 1
ATOM 776 C C . GLU A 1 105 ? -16.391 13.742 11.711 1 95.06 105 GLU A C 1
ATOM 778 O O . GLU A 1 105 ? -16.297 14.039 12.906 1 95.06 105 GLU A O 1
ATOM 783 N N . THR A 1 106 ? -15.336 13.297 11 1 95.12 106 THR A N 1
ATOM 784 C CA . THR A 1 106 ? -14.055 13.039 11.664 1 95.12 106 THR A CA 1
ATOM 785 C C . THR A 1 106 ? -13.133 14.242 11.539 1 95.12 106 THR A C 1
ATOM 787 O O . THR A 1 106 ? -12.062 14.281 12.164 1 95.12 106 THR A O 1
ATOM 790 N N . PHE A 1 107 ? -13.578 15.336 10.898 1 94.81 107 PHE A N 1
ATOM 791 C CA . PHE A 1 107 ? -12.695 16.453 10.578 1 94.81 107 PHE A CA 1
ATOM 792 C C . PHE A 1 107 ? -12.234 17.156 11.852 1 94.81 107 PHE A C 1
ATOM 794 O O . PHE A 1 107 ? -11.039 17.422 12.023 1 94.81 107 PHE A O 1
ATOM 801 N N . PRO A 1 108 ? -13.164 17.359 12.789 1 95.06 108 PRO A N 1
ATOM 802 C CA . PRO A 1 108 ? -12.703 18 14.016 1 95.06 108 PRO A CA 1
ATOM 803 C C . PRO A 1 108 ? -11.672 17.172 14.781 1 95.06 108 PRO A C 1
ATOM 805 O O . PRO A 1 108 ? -10.727 17.719 15.344 1 95.06 108 PRO A O 1
ATOM 808 N N . LEU A 1 109 ? -11.836 15.852 14.797 1 96.94 109 LEU A N 1
ATOM 809 C CA . LEU A 1 109 ? -10.922 14.945 15.492 1 96.94 109 LEU A CA 1
ATOM 810 C C . LEU A 1 109 ? -9.555 14.93 14.82 1 96.94 109 LEU A C 1
ATOM 812 O O . LEU A 1 109 ? -8.523 14.953 15.492 1 96.94 109 LEU A O 1
ATOM 816 N N . LEU A 1 110 ? -9.578 14.93 13.484 1 96.75 110 LEU A N 1
ATOM 817 C CA . LEU A 1 110 ? -8.344 15 12.719 1 96.75 110 LEU A CA 1
ATOM 818 C C . LEU A 1 110 ? -7.617 16.312 12.969 1 96.75 110 LEU A C 1
ATOM 820 O O . LEU A 1 110 ? -6.402 16.328 13.18 1 96.75 110 LEU A O 1
ATOM 824 N N . LYS A 1 111 ? -8.375 17.344 12.938 1 95.12 111 LYS A N 1
ATOM 825 C CA . LYS A 1 111 ? -7.82 18.672 13.195 1 95.12 111 LYS A CA 1
ATOM 826 C C . LYS A 1 111 ? -7.137 18.734 14.555 1 95.12 111 LYS A C 1
ATOM 828 O O . LYS A 1 111 ? -6.02 19.234 14.68 1 95.12 111 LYS A O 1
ATOM 833 N N . GLU A 1 112 ? -7.773 18.219 15.57 1 95.94 112 GLU A N 1
ATOM 834 C CA . GLU A 1 112 ? -7.215 18.188 16.922 1 95.94 112 GLU A CA 1
ATOM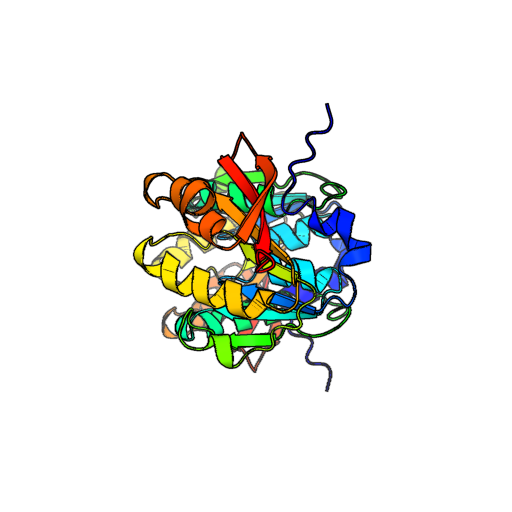 835 C C . GLU A 1 112 ? -5.926 17.359 16.953 1 95.94 112 GLU A C 1
ATOM 837 O O . GLU A 1 112 ? -4.953 17.766 17.609 1 95.94 112 GLU A O 1
ATOM 842 N N . THR A 1 113 ? -5.902 16.297 16.297 1 97.94 113 THR A N 1
ATOM 843 C CA . THR A 1 113 ? -4.742 15.414 16.25 1 97.94 113 THR A CA 1
ATOM 844 C C . THR A 1 113 ? -3.568 16.109 15.555 1 97.94 113 THR A C 1
ATOM 846 O O . THR A 1 113 ? -2.449 16.109 16.062 1 97.94 113 THR A O 1
ATOM 849 N N . LEU A 1 114 ? -3.873 16.75 14.453 1 97.38 114 LEU A N 1
ATOM 850 C CA . LEU A 1 114 ? -2.846 17.484 13.719 1 97.38 114 LEU A CA 1
ATOM 851 C C . LEU A 1 114 ? -2.287 18.625 14.555 1 97.38 114 LEU A C 1
ATOM 853 O O . LEU A 1 114 ? -1.077 18.875 14.562 1 97.38 114 LEU A O 1
ATOM 857 N N . ALA A 1 115 ? -3.176 19.328 15.227 1 96.25 115 ALA A N 1
ATOM 858 C CA . ALA A 1 115 ? -2.75 20.438 16.062 1 96.25 115 ALA A CA 1
ATOM 859 C C . ALA A 1 115 ? -1.742 19.984 17.125 1 96.25 115 ALA A C 1
ATOM 861 O O . ALA A 1 115 ? -0.739 20.656 17.359 1 96.25 115 ALA A O 1
ATOM 862 N N . HIS A 1 116 ? -1.99 18.828 17.703 1 97.62 116 HIS A N 1
ATOM 863 C CA . HIS A 1 116 ? -1.075 18.312 18.703 1 97.62 116 HIS A CA 1
ATOM 864 C C . HIS A 1 116 ? 0.254 17.906 18.078 1 97.62 116 HIS A C 1
ATOM 866 O O . HIS A 1 116 ? 1.319 18.281 18.562 1 97.62 116 HIS A O 1
ATOM 872 N N . LEU A 1 117 ? 0.208 17.156 16.969 1 97.88 117 LEU A N 1
ATOM 873 C CA . LEU A 1 117 ? 1.409 16.594 16.359 1 97.88 117 LEU A CA 1
ATOM 874 C C . LEU A 1 117 ? 2.289 17.688 15.773 1 97.88 117 LEU A C 1
ATOM 876 O O . LEU A 1 117 ? 3.512 17.547 15.719 1 97.88 117 LEU A O 1
ATOM 880 N N . CYS A 1 118 ? 1.656 18.812 15.422 1 96.88 118 CYS A N 1
ATOM 881 C CA . CYS A 1 118 ? 2.387 19.891 14.75 1 96.88 118 CYS A CA 1
ATOM 882 C C . CYS A 1 118 ? 2.67 21.047 15.711 1 96.88 118 CYS A C 1
ATOM 884 O O . CYS A 1 118 ? 3.166 22.094 15.297 1 96.88 118 CYS A O 1
ATOM 886 N N . LYS A 1 119 ? 2.371 20.906 16.922 1 94.81 119 LYS A N 1
ATOM 887 C CA . LYS A 1 119 ? 2.387 22.016 17.891 1 94.81 119 LYS A CA 1
ATOM 888 C C . LYS A 1 119 ? 3.779 22.625 18 1 94.81 119 LYS A C 1
ATOM 890 O O . LYS A 1 119 ? 3.92 23.828 18.203 1 94.81 119 LYS A O 1
ATOM 895 N N . ASN A 1 120 ? 4.859 21.859 17.781 1 95.81 120 ASN A N 1
ATOM 896 C CA . ASN A 1 120 ? 6.219 22.359 17.938 1 95.81 120 ASN A CA 1
ATOM 897 C C . ASN A 1 120 ? 6.852 22.703 16.594 1 95.81 120 ASN A C 1
ATOM 899 O O . ASN A 1 120 ? 8.078 22.656 16.453 1 95.81 120 ASN A O 1
ATOM 903 N N . GLY A 1 121 ? 5.992 22.938 15.602 1 95.69 121 GLY A N 1
ATOM 904 C CA . GLY A 1 121 ? 6.5 23.422 14.328 1 95.69 121 GLY A CA 1
ATOM 905 C C . GLY A 1 121 ? 6.609 22.344 13.273 1 95.69 121 GLY A C 1
ATOM 906 O O . GLY A 1 121 ? 7.094 22.594 12.164 1 95.69 121 GLY A O 1
ATOM 907 N N . THR A 1 122 ? 6.203 21.141 13.648 1 96.56 122 THR A N 1
ATOM 908 C CA . THR A 1 122 ? 6.207 20.062 12.664 1 96.56 122 THR A CA 1
ATOM 909 C C . THR A 1 122 ? 5.301 20.406 11.484 1 96.56 122 THR A C 1
ATOM 911 O O . THR A 1 122 ? 4.219 20.953 11.672 1 96.56 122 THR A O 1
ATOM 914 N N . VAL A 1 123 ? 5.797 20.031 10.289 1 97.19 123 VAL A N 1
ATOM 915 C CA . VAL A 1 123 ? 5.012 20.234 9.078 1 97.19 123 VAL A CA 1
ATOM 916 C C . VAL A 1 123 ? 4.328 18.922 8.68 1 97.19 123 VAL A C 1
ATOM 918 O O . VAL A 1 123 ? 4.922 17.859 8.781 1 97.19 123 VAL A O 1
ATOM 921 N N . ALA A 1 124 ? 3.094 19.094 8.227 1 97.62 124 ALA A N 1
ATOM 922 C CA . ALA A 1 124 ? 2.338 17.938 7.738 1 97.62 124 ALA A CA 1
ATOM 923 C C . ALA A 1 124 ? 2.127 18.016 6.23 1 97.62 124 ALA A C 1
ATOM 925 O O . ALA A 1 124 ? 1.93 19.109 5.68 1 97.62 124 ALA A O 1
ATOM 926 N N . TYR A 1 125 ? 2.229 16.906 5.629 1 96.31 125 TYR A N 1
ATOM 927 C CA . TYR A 1 125 ? 1.834 16.781 4.23 1 96.31 125 TYR A CA 1
ATOM 928 C C . TYR A 1 125 ? 0.586 15.914 4.086 1 96.31 125 TYR A C 1
ATOM 930 O O . TYR A 1 125 ? 0.565 14.766 4.531 1 96.31 125 TYR A O 1
ATOM 938 N N . LEU A 1 126 ? -0.437 16.469 3.488 1 96.81 126 LEU A N 1
ATOM 939 C CA . LEU A 1 126 ? -1.702 15.781 3.258 1 96.81 126 LEU A CA 1
ATOM 940 C C . LEU A 1 126 ? -1.962 15.602 1.767 1 96.81 126 LEU A C 1
ATOM 942 O O . LEU A 1 126 ? -2.025 16.594 1.021 1 96.81 126 LEU A O 1
ATOM 946 N N . SER A 1 127 ? -1.998 14.367 1.35 1 95.19 127 SER A N 1
ATOM 947 C CA . SER A 1 127 ? -2.393 14.023 -0.013 1 95.19 127 SER A CA 1
ATOM 948 C C . SER A 1 127 ? -3.811 13.461 -0.055 1 95.19 127 SER A C 1
ATOM 950 O O . SER A 1 127 ? -4.152 12.57 0.718 1 95.19 127 SER A O 1
ATOM 952 N N . SER A 1 128 ? -4.625 14 -0.928 1 95.12 128 SER A N 1
ATOM 953 C CA . SER A 1 128 ? -6.016 13.562 -0.942 1 95.12 128 SER A CA 1
ATOM 954 C C . SER A 1 128 ? -6.625 13.703 -2.332 1 95.12 128 SER A C 1
ATOM 956 O O . SER A 1 128 ? -6.363 14.68 -3.035 1 95.12 128 SER A O 1
ATOM 958 N N . LYS A 1 129 ? -7.402 12.734 -2.684 1 93.81 129 LYS A N 1
ATOM 959 C CA . LYS A 1 129 ? -8.336 12.945 -3.789 1 93.81 129 LYS A CA 1
ATOM 960 C C . LYS A 1 129 ? -9.422 13.938 -3.408 1 93.81 129 LYS A C 1
ATOM 962 O O . LYS A 1 129 ? -9.992 13.859 -2.316 1 93.81 129 LYS A O 1
ATOM 967 N N . MET A 1 130 ? -9.719 14.844 -4.301 1 94.88 130 MET A N 1
ATOM 968 C CA . MET A 1 130 ? -10.625 15.945 -3.988 1 94.88 130 MET A CA 1
ATOM 969 C C . MET A 1 130 ? -12.062 15.578 -4.324 1 94.88 130 MET A C 1
ATOM 971 O O . MET A 1 130 ? -12.648 16.125 -5.262 1 94.88 130 MET A O 1
ATOM 975 N N . ARG A 1 131 ? -12.602 14.797 -3.406 1 93.38 131 ARG A N 1
ATOM 976 C CA . ARG A 1 131 ? -13.961 14.305 -3.58 1 93.38 131 ARG A CA 1
ATOM 977 C C . ARG A 1 131 ? -14.969 15.242 -2.914 1 93.38 131 ARG A C 1
ATOM 979 O O . ARG A 1 131 ? -14.945 15.422 -1.694 1 93.38 131 ARG A O 1
ATOM 986 N N . GLU A 1 132 ? -15.898 15.719 -3.654 1 94.06 132 GLU A N 1
ATOM 987 C CA . GLU A 1 132 ? -16.922 16.609 -3.141 1 94.06 132 GLU A CA 1
ATOM 988 C C . GLU A 1 132 ? -17.844 15.891 -2.145 1 94.06 132 GLU A C 1
ATOM 990 O O . GLU A 1 132 ? -18.234 16.469 -1.132 1 94.06 132 GLU A O 1
ATOM 995 N N . GLU A 1 133 ? -18.094 14.586 -2.441 1 93.69 133 GLU A N 1
ATOM 996 C CA . GLU A 1 133 ? -19 13.805 -1.604 1 93.69 133 GLU A CA 1
ATOM 997 C C . GLU A 1 133 ? -18.438 13.617 -0.199 1 93.69 133 GLU A C 1
ATOM 999 O O . GLU A 1 133 ? -19.188 13.391 0.752 1 93.69 133 GLU A O 1
ATOM 1004 N N . HIS A 1 134 ? -17.141 13.812 -0.097 1 94.12 134 HIS A N 1
ATOM 1005 C CA . HIS A 1 134 ? -16.484 13.688 1.205 1 94.12 134 HIS A CA 1
ATOM 1006 C C . HIS A 1 134 ? -16.172 15.055 1.799 1 94.12 134 HIS A C 1
ATOM 1008 O O . HIS A 1 134 ? -15.508 15.148 2.83 1 94.12 134 HIS A O 1
ATOM 1014 N N . GLU A 1 135 ? -16.531 16.125 1.101 1 94.5 135 GLU A N 1
ATOM 1015 C CA . GLU A 1 135 ? -16.328 17.5 1.536 1 94.5 135 GLU A CA 1
ATOM 1016 C C . GLU A 1 135 ? -14.836 17.812 1.672 1 94.5 135 GLU A C 1
ATOM 1018 O O . GLU A 1 135 ? -14.43 18.609 2.531 1 94.5 135 GLU A O 1
ATOM 1023 N N . THR A 1 136 ? -14.031 17.156 0.866 1 95.19 136 THR A N 1
ATOM 1024 C CA . THR A 1 136 ? -12.578 17.281 0.944 1 95.19 136 THR A CA 1
ATOM 1025 C C . THR A 1 136 ? -12.148 18.719 0.622 1 95.19 136 THR A C 1
ATOM 1027 O O . THR A 1 136 ? -11.336 19.297 1.337 1 95.19 136 THR A O 1
ATOM 1030 N N . PRO A 1 137 ? -12.781 19.359 -0.383 1 94.94 137 PRO A N 1
ATOM 1031 C CA . PRO A 1 137 ? -12.367 20.734 -0.655 1 94.94 137 PRO A CA 1
ATOM 1032 C C . PRO A 1 137 ? -12.648 21.672 0.514 1 94.94 137 PRO A C 1
ATOM 1034 O O . PRO A 1 137 ? -11.805 22.516 0.852 1 94.94 137 PRO A O 1
ATOM 1037 N N . GLY A 1 138 ? -13.742 21.484 1.103 1 94.31 138 GLY A N 1
ATOM 1038 C CA . GLY A 1 138 ? -14.094 22.328 2.232 1 94.31 138 GLY A CA 1
ATOM 1039 C C . GLY A 1 138 ? -13.156 22.172 3.412 1 94.31 138 GLY A C 1
ATOM 1040 O O . GLY A 1 138 ? -12.859 23.141 4.109 1 94.31 138 GLY A O 1
ATOM 1041 N N . PHE A 1 139 ? -12.703 21 3.586 1 94.88 139 PHE A N 1
ATOM 1042 C CA . PHE A 1 139 ? -11.75 20.75 4.664 1 94.88 139 PHE A CA 1
ATOM 1043 C C . PHE A 1 139 ? -10.484 21.562 4.469 1 94.88 139 PHE A C 1
ATOM 1045 O O . PHE A 1 139 ? -10.023 22.234 5.395 1 94.88 139 PHE A O 1
ATOM 1052 N N . PHE A 1 140 ? -9.914 21.609 3.305 1 95.5 140 PHE A N 1
ATOM 1053 C CA . PHE A 1 140 ? -8.617 22.234 3.039 1 95.5 140 PHE A CA 1
ATOM 1054 C C . PHE A 1 140 ? -8.781 23.719 2.801 1 95.5 140 PHE A C 1
ATOM 1056 O O . PHE A 1 140 ? -7.883 24.516 3.119 1 95.5 140 PHE A O 1
ATOM 1063 N N . GLU A 1 141 ? -9.875 24.156 2.346 1 94.19 141 GLU A N 1
ATOM 1064 C CA . GLU A 1 141 ? -10.031 25.547 1.94 1 94.19 141 GLU A CA 1
ATOM 1065 C C . GLU A 1 141 ? -10.68 26.375 3.049 1 94.19 141 GLU A C 1
ATOM 1067 O O . GLU A 1 141 ? -10.508 27.594 3.105 1 94.19 141 GLU A O 1
ATOM 1072 N N . GLU A 1 142 ? -11.383 25.734 3.895 1 92.62 142 GLU A N 1
ATOM 1073 C CA . GLU A 1 142 ? -12.141 26.484 4.883 1 92.62 142 GLU A CA 1
ATOM 1074 C C . GLU A 1 142 ? -11.828 26.016 6.301 1 92.62 142 GLU A C 1
ATOM 1076 O O . GLU A 1 142 ? -11.492 26.828 7.168 1 92.62 142 GLU A O 1
ATOM 1081 N N . TYR A 1 143 ? -11.875 24.734 6.48 1 92.56 143 TYR A N 1
ATOM 1082 C CA . TYR A 1 143 ? -11.852 24.188 7.836 1 92.56 143 TYR A CA 1
ATOM 1083 C C . TYR A 1 143 ? -10.438 24.25 8.414 1 92.56 143 TYR A C 1
ATOM 1085 O O . TYR A 1 143 ? -10.227 24.844 9.477 1 92.56 143 TYR A O 1
ATOM 1093 N N . LEU A 1 144 ? -9.477 23.734 7.711 1 93.81 144 LEU A N 1
ATOM 1094 C CA . LEU A 1 144 ? -8.109 23.609 8.203 1 93.81 144 LEU A CA 1
ATOM 1095 C C . LEU A 1 144 ? -7.441 24.969 8.297 1 93.81 144 LEU A C 1
ATOM 1097 O O . LEU A 1 144 ? -6.699 25.25 9.242 1 93.81 144 LEU A O 1
ATOM 1101 N N . PRO A 1 145 ? -7.762 25.938 7.41 1 94.94 145 PRO A N 1
ATOM 1102 C CA . PRO A 1 145 ? -7.09 27.234 7.414 1 94.94 145 PRO A CA 1
ATOM 1103 C C . PRO A 1 145 ? -7.449 28.078 8.633 1 94.94 145 PRO A C 1
ATOM 1105 O O . PRO A 1 145 ? -6.801 29.109 8.898 1 94.94 145 PRO A O 1
ATOM 1108 N N . ARG A 1 146 ? -8.375 27.641 9.328 1 92 146 ARG A N 1
ATOM 1109 C CA . ARG A 1 146 ? -8.734 28.359 10.547 1 92 146 ARG A CA 1
ATOM 1110 C C . ARG A 1 146 ? -7.621 28.281 11.578 1 92 146 ARG A C 1
ATOM 1112 O O . ARG A 1 146 ? -7.426 29.203 12.367 1 92 146 ARG A O 1
ATOM 1119 N N . ILE A 1 147 ? -6.848 27.219 11.539 1 93.19 147 ILE A N 1
ATOM 1120 C CA . ILE A 1 147 ? -5.848 27.078 12.594 1 93.19 147 ILE A CA 1
ATOM 1121 C C . ILE A 1 147 ? -4.492 26.734 11.977 1 93.19 147 ILE A C 1
ATOM 1123 O O . ILE A 1 147 ? -3.467 26.766 12.664 1 93.19 147 ILE A O 1
ATOM 1127 N N . CYS A 1 148 ? -4.516 26.5 10.711 1 96.81 148 CYS A N 1
ATOM 1128 C CA . CYS A 1 148 ? -3.287 26.047 10.062 1 96.81 148 CYS A CA 1
ATOM 1129 C C . CYS A 1 148 ? -2.969 26.906 8.844 1 96.81 148 CYS A C 1
ATOM 1131 O O . CYS A 1 148 ? -3.875 27.453 8.211 1 96.81 148 CYS A O 1
ATOM 1133 N N . ASN A 1 149 ? -1.674 27.109 8.602 1 97.06 149 ASN A N 1
ATOM 1134 C CA . ASN A 1 149 ? -1.252 27.5 7.258 1 97.06 149 ASN A CA 1
ATOM 1135 C C . ASN A 1 149 ? -1.377 26.328 6.277 1 97.06 149 ASN A C 1
ATOM 1137 O O . ASN A 1 149 ? -0.854 25.25 6.527 1 97.06 149 ASN A O 1
ATOM 1141 N N . VAL A 1 150 ? -2.143 26.531 5.195 1 97.56 150 VAL A N 1
ATOM 1142 C CA . VAL A 1 150 ? -2.396 25.484 4.219 1 97.56 150 VAL A CA 1
ATOM 1143 C C . VAL A 1 150 ? -1.922 25.922 2.84 1 97.56 150 VAL A C 1
ATOM 1145 O O . VAL A 1 150 ? -2.404 26.922 2.303 1 97.56 150 VAL A O 1
ATOM 1148 N N . GLU A 1 151 ? -0.938 25.188 2.334 1 97.19 151 GLU A N 1
ATOM 1149 C CA . GLU A 1 151 ? -0.366 25.516 1.034 1 97.19 151 GLU A CA 1
ATOM 1150 C C . GLU A 1 151 ? -0.494 24.344 0.059 1 97.19 151 GLU A C 1
ATOM 1152 O O . GLU A 1 151 ? -0.052 23.234 0.353 1 97.19 151 GLU A O 1
ATOM 1157 N N . LEU A 1 152 ? -1.111 24.578 -1.104 1 96.25 152 LEU A N 1
ATOM 1158 C CA . LEU A 1 152 ? -1.127 23.578 -2.168 1 96.25 152 LEU A CA 1
ATOM 1159 C C . LEU A 1 152 ? 0.242 23.469 -2.832 1 96.25 152 LEU A C 1
ATOM 1161 O O . LEU A 1 152 ? 0.719 24.438 -3.441 1 96.25 152 LEU A O 1
ATOM 1165 N N . VAL A 1 153 ? 0.815 22.297 -2.74 1 94.38 153 VAL A N 1
ATOM 1166 C CA . VAL A 1 153 ? 2.188 22.219 -3.229 1 94.38 153 VAL A CA 1
ATOM 1167 C C . VAL A 1 153 ? 2.229 21.391 -4.512 1 94.38 153 VAL A C 1
ATOM 1169 O O . VAL A 1 153 ? 3.188 21.484 -5.281 1 94.38 153 VAL A O 1
ATOM 1172 N N . GLN A 1 154 ? 1.244 20.609 -4.719 1 92.25 154 GLN A N 1
ATOM 1173 C CA . GLN A 1 154 ? 1.167 19.812 -5.941 1 92.25 154 GLN A CA 1
ATOM 1174 C C . GLN A 1 154 ? -0.281 19.484 -6.289 1 92.25 154 GLN A C 1
ATOM 1176 O O . GLN A 1 154 ? -1.099 19.234 -5.402 1 92.25 154 GLN A O 1
ATOM 1181 N N . HIS A 1 155 ? -0.589 19.5 -7.551 1 94.19 155 HIS A N 1
ATOM 1182 C CA . HIS A 1 155 ? -1.898 19.125 -8.07 1 94.19 155 HIS A CA 1
ATOM 1183 C C . HIS A 1 155 ? -1.77 18.156 -9.234 1 94.19 155 HIS A C 1
ATOM 1185 O O . HIS A 1 155 ? -1.054 18.422 -10.203 1 94.19 155 HIS A O 1
ATOM 1191 N N . ASP A 1 156 ? -2.416 17 -9.062 1 92.88 156 ASP A N 1
ATOM 1192 C CA . ASP A 1 156 ? -2.545 16.062 -10.164 1 92.88 156 ASP A CA 1
ATOM 1193 C C . ASP A 1 156 ? -3.916 16.172 -10.828 1 92.88 156 ASP A C 1
ATOM 1195 O O . ASP A 1 156 ? -4.906 15.641 -10.312 1 92.88 156 ASP A O 1
ATOM 1199 N N . ASP A 1 157 ? -3.955 16.75 -11.945 1 93.88 157 ASP A N 1
ATOM 1200 C CA . ASP A 1 157 ? -5.215 17.016 -12.633 1 93.88 157 ASP A CA 1
ATOM 1201 C C . ASP A 1 157 ? -5.871 15.727 -13.102 1 93.88 157 ASP A C 1
ATOM 1203 O O . ASP A 1 157 ? -7.094 15.57 -13.016 1 93.88 157 ASP A O 1
ATOM 1207 N N . ASP A 1 158 ? -5.105 14.781 -13.562 1 92.56 158 ASP A N 1
ATOM 1208 C CA . ASP A 1 158 ? -5.637 13.547 -14.125 1 92.56 158 ASP A CA 1
ATOM 1209 C C . ASP A 1 158 ? -6.352 12.719 -13.055 1 92.56 158 ASP A C 1
ATOM 1211 O O . ASP A 1 158 ? -7.422 12.156 -13.312 1 92.56 158 ASP A O 1
ATOM 1215 N N . GLN A 1 159 ? -5.801 12.773 -11.852 1 93.19 159 GLN A N 1
ATOM 1216 C CA . GLN A 1 159 ? -6.367 11.945 -10.789 1 93.19 159 GLN A CA 1
ATOM 1217 C C . GLN A 1 159 ? -7.152 12.789 -9.789 1 93.19 159 GLN A C 1
ATOM 1219 O O . GLN A 1 159 ? -7.785 12.258 -8.875 1 93.19 159 GLN A O 1
ATOM 1224 N N . ASN A 1 160 ? -7.086 14.109 -9.961 1 95.5 160 ASN A N 1
ATOM 1225 C CA . ASN A 1 160 ? -7.73 15.055 -9.047 1 95.5 160 ASN A CA 1
ATOM 1226 C C . ASN A 1 160 ? -7.223 14.883 -7.617 1 95.5 160 ASN A C 1
ATOM 1228 O O . ASN A 1 160 ? -8.016 14.773 -6.68 1 95.5 160 ASN A O 1
ATOM 1232 N N . ILE A 1 161 ? -5.926 14.805 -7.504 1 94.62 161 ILE A N 1
ATOM 1233 C CA . ILE A 1 161 ? -5.27 14.664 -6.211 1 94.62 161 ILE A CA 1
ATOM 1234 C C . ILE A 1 161 ? -4.48 15.938 -5.891 1 94.62 161 ILE A C 1
ATOM 1236 O O . ILE A 1 161 ? -3.768 16.469 -6.75 1 94.62 161 ILE A O 1
ATOM 1240 N N . ASN A 1 162 ? -4.664 16.438 -4.703 1 95.31 162 ASN A N 1
ATOM 1241 C CA . ASN A 1 162 ? -3.885 17.562 -4.191 1 95.31 162 ASN A CA 1
ATOM 1242 C C . ASN A 1 162 ? -2.955 17.125 -3.061 1 95.31 162 ASN A C 1
ATOM 1244 O O . ASN A 1 162 ? -3.303 16.25 -2.271 1 95.31 162 ASN A O 1
ATOM 1248 N N . ILE A 1 163 ? -1.787 17.703 -3.01 1 94.56 163 ILE A N 1
ATOM 1249 C CA . ILE A 1 163 ? -0.898 17.609 -1.858 1 94.56 163 ILE A CA 1
ATOM 1250 C C . ILE A 1 163 ? -0.763 18.969 -1.184 1 94.56 163 ILE A C 1
ATOM 1252 O O . ILE A 1 163 ? -0.411 19.953 -1.831 1 94.56 163 ILE A O 1
ATOM 1256 N N . TYR A 1 164 ? -1.055 18.969 0.099 1 96.44 164 TYR A N 1
ATOM 1257 C CA . TYR A 1 164 ? -0.989 20.203 0.88 1 96.44 164 TYR A CA 1
ATOM 1258 C C . TYR A 1 164 ? 0.114 20.125 1.929 1 96.44 164 TYR A C 1
ATOM 1260 O O . TYR A 1 164 ? 0.305 19.078 2.561 1 96.44 164 TYR A O 1
ATOM 1268 N N . LYS A 1 165 ? 0.846 21.172 2.025 1 96.81 165 LYS A N 1
ATOM 1269 C CA . LYS A 1 165 ? 1.723 21.406 3.168 1 96.81 165 LYS A CA 1
ATOM 1270 C C . LYS A 1 165 ? 0.999 22.188 4.262 1 96.81 165 LYS A C 1
ATOM 1272 O O . LYS A 1 165 ? 0.429 23.25 4.004 1 96.81 165 LYS A O 1
ATOM 1277 N N . VAL A 1 166 ? 1.049 21.641 5.43 1 97.31 166 VAL A N 1
ATOM 1278 C CA . VAL A 1 166 ? 0.242 22.203 6.504 1 97.31 166 VAL A CA 1
ATOM 1279 C C . VAL A 1 166 ? 1.114 22.438 7.738 1 97.31 166 VAL A C 1
ATOM 1281 O O . VAL A 1 166 ? 1.918 21.578 8.109 1 97.31 166 VAL A O 1
ATOM 1284 N N . SER A 1 167 ? 0.984 23.609 8.367 1 97.44 167 SER A N 1
ATOM 1285 C CA . SER A 1 167 ? 1.642 23.938 9.633 1 97.44 167 SER A CA 1
ATOM 1286 C C . SER A 1 167 ? 0.715 24.719 10.547 1 97.44 167 SER A C 1
ATOM 1288 O O . SER A 1 167 ? -0.212 25.391 10.078 1 97.44 167 SER A O 1
ATOM 1290 N N . LEU A 1 168 ? 0.957 24.547 11.812 1 96.62 168 LEU A N 1
ATOM 1291 C CA . LEU A 1 168 ? 0.133 25.281 12.766 1 96.62 168 LEU A CA 1
ATOM 1292 C C . LEU A 1 168 ? 0.441 26.766 12.719 1 96.62 168 LEU A C 1
ATOM 1294 O O . LEU A 1 168 ? 1.604 27.156 12.609 1 96.62 168 LEU A O 1
ATOM 1298 N N . LYS A 1 169 ? -0.663 27.562 12.711 1 94.44 169 LYS A N 1
ATOM 1299 C CA . LYS A 1 169 ? -0.477 29.016 12.789 1 94.44 169 LYS A CA 1
ATOM 1300 C C . LYS A 1 169 ? 0.113 29.422 14.141 1 94.44 169 LYS A C 1
ATOM 1302 O O . LYS A 1 169 ? -0.233 28.844 15.172 1 94.44 169 LYS A O 1
ATOM 1307 N N . LYS A 1 170 ? 1.273 30.25 14.047 1 79.5 170 LYS A N 1
ATOM 1308 C CA . LYS A 1 170 ? 1.884 30.781 15.258 1 79.5 170 LYS A CA 1
ATOM 1309 C C . LYS A 1 170 ? 0.958 31.781 15.945 1 79.5 170 LYS A C 1
ATOM 1311 O O . LYS A 1 170 ? 0.232 32.531 15.273 1 79.5 170 LYS A O 1
ATOM 1316 N N . ASP A 1 171 ? 0.182 31.453 17.062 1 61.25 171 ASP A N 1
ATOM 1317 C CA . ASP A 1 171 ? -0.448 32.531 17.781 1 61.25 171 ASP A CA 1
ATOM 1318 C C . ASP A 1 171 ? 0.439 33.781 17.781 1 61.25 171 ASP A C 1
ATOM 1320 O O . ASP A 1 171 ? 1.635 33.719 18.078 1 61.25 171 ASP A O 1
ATOM 1324 N N . GLN A 1 172 ? 0.143 34.75 16.969 1 41.88 172 GLN A N 1
ATOM 1325 C CA . GLN A 1 172 ? 0.695 36.062 17.266 1 41.88 172 GLN A CA 1
ATOM 1326 C C . GLN A 1 172 ? 0.525 36.406 18.75 1 41.88 172 GLN A C 1
ATOM 1328 O O . GLN A 1 172 ? -0.472 36 19.375 1 41.88 172 GLN A O 1
ATOM 1333 N N . MET B 1 1 ? 21.094 -12.031 16.422 1 17.28 1 MET B N 1
ATOM 1334 C CA . MET B 1 1 ? 20.125 -13.031 16 1 17.28 1 MET B CA 1
ATOM 1335 C C . MET B 1 1 ? 19.109 -12.43 15.039 1 17.28 1 MET B C 1
ATOM 1337 O O . MET B 1 1 ? 18.328 -11.547 15.422 1 17.28 1 MET B O 1
ATOM 1341 N N . THR B 1 2 ? 19.484 -12.172 13.586 1 19.48 2 THR B N 1
ATOM 1342 C CA . THR B 1 2 ? 19.328 -11.312 12.414 1 19.48 2 THR B CA 1
ATOM 1343 C C . THR B 1 2 ? 18.031 -11.633 11.68 1 19.48 2 THR B C 1
ATOM 1345 O O . THR B 1 2 ? 17.844 -12.75 11.195 1 19.48 2 THR B O 1
ATOM 1348 N N . CYS B 1 3 ? 16.875 -11.266 12.359 1 17.17 3 CYS B N 1
ATOM 1349 C CA . CYS B 1 3 ? 15.492 -11.656 12.117 1 17.17 3 CYS B CA 1
ATOM 1350 C C . CYS B 1 3 ? 15.062 -11.273 10.703 1 17.17 3 CYS B C 1
ATOM 1352 O O . CYS B 1 3 ? 14.836 -10.102 10.422 1 17.17 3 CYS B O 1
ATOM 1354 N N . ARG B 1 4 ? 15.492 -11.914 9.555 1 20.64 4 ARG B N 1
ATOM 1355 C CA . ARG B 1 4 ? 15.469 -11.797 8.102 1 20.64 4 ARG B CA 1
ATOM 1356 C C . ARG B 1 4 ? 14.086 -12.125 7.547 1 20.64 4 ARG B C 1
ATOM 1358 O O . ARG B 1 4 ? 13.75 -13.297 7.34 1 20.64 4 ARG B O 1
ATOM 1365 N N . SER B 1 5 ? 12.922 -11.531 8.086 1 25.28 5 SER B N 1
ATOM 1366 C CA . SER B 1 5 ? 11.562 -11.906 7.719 1 25.28 5 SER B CA 1
ATOM 1367 C C . SER B 1 5 ? 11.289 -11.609 6.246 1 25.28 5 SER B C 1
ATOM 1369 O O . SER B 1 5 ? 11.633 -10.539 5.746 1 25.28 5 SER B O 1
ATOM 1371 N N . GLY B 1 6 ? 10.953 -12.547 5.281 1 27.11 6 GLY B N 1
ATOM 1372 C CA . GLY B 1 6 ? 11.32 -12.977 3.941 1 27.11 6 GLY B CA 1
ATOM 1373 C C . GLY B 1 6 ? 10.461 -12.359 2.857 1 27.11 6 GLY B C 1
ATOM 1374 O O . GLY B 1 6 ? 10.82 -12.383 1.68 1 27.11 6 GLY B O 1
ATOM 1375 N N . SER B 1 7 ? 9.195 -12.008 3.1 1 29.11 7 SER B N 1
ATOM 1376 C CA . SER B 1 7 ? 8.609 -12.055 1.766 1 29.11 7 SER B CA 1
ATOM 1377 C C . SER B 1 7 ? 8.922 -10.789 0.98 1 29.11 7 SER B C 1
ATOM 1379 O O . SER B 1 7 ? 8.883 -10.789 -0.252 1 29.11 7 SER B O 1
ATOM 1381 N N . GLY B 1 8 ? 8.828 -9.562 1.559 1 35.88 8 GLY B N 1
ATOM 1382 C CA . GLY B 1 8 ? 9.391 -8.414 0.866 1 35.88 8 GLY B CA 1
ATOM 1383 C C . GLY B 1 8 ? 10.883 -8.523 0.63 1 35.88 8 GLY B C 1
ATOM 1384 O O . GLY B 1 8 ? 11.539 -7.539 0.278 1 35.88 8 GLY B O 1
ATOM 1385 N N . GLY B 1 9 ? 11.555 -9.391 1.523 1 39.72 9 GLY B N 1
ATOM 1386 C CA . GLY B 1 9 ? 12.945 -9.773 1.688 1 39.72 9 GLY B CA 1
ATOM 1387 C C . GLY B 1 9 ? 13.555 -10.344 0.424 1 39.72 9 GLY B C 1
ATOM 1388 O O . GLY B 1 9 ? 14.703 -10.047 0.096 1 39.72 9 GLY B O 1
ATOM 1389 N N . TYR B 1 10 ? 12.742 -11.398 0.019 1 42.41 10 TYR B N 1
ATOM 1390 C CA . TYR B 1 10 ? 13.227 -12.352 -0.974 1 42.41 10 TYR B CA 1
ATOM 1391 C C . TYR B 1 10 ? 13.406 -11.68 -2.33 1 42.41 10 TYR B C 1
ATOM 1393 O O . TYR B 1 10 ? 14.406 -11.922 -3.018 1 42.41 10 TYR B O 1
ATOM 1401 N N . LEU B 1 11 ? 12.375 -10.75 -2.6 1 45.41 11 LEU B N 1
ATOM 1402 C CA . LEU B 1 11 ? 12.477 -10.141 -3.924 1 45.41 11 LEU B CA 1
ATOM 1403 C C . LEU B 1 11 ? 13.703 -9.25 -4.02 1 45.41 11 LEU B C 1
ATOM 1405 O O . LEU B 1 11 ? 14.289 -9.102 -5.094 1 45.41 11 LEU B O 1
ATOM 1409 N N . GLU B 1 12 ? 13.992 -8.609 -2.805 1 46.31 12 GLU B N 1
ATOM 1410 C CA . GLU B 1 12 ? 15.141 -7.707 -2.861 1 46.31 12 GLU B CA 1
ATOM 1411 C C . GLU B 1 12 ? 16.438 -8.484 -3.07 1 46.31 12 GLU B C 1
ATOM 1413 O O . GLU B 1 12 ? 17.359 -8 -3.744 1 46.31 12 GLU B O 1
ATOM 1418 N N . GLU B 1 13 ? 16.625 -9.609 -2.244 1 48.12 13 GLU B N 1
ATOM 1419 C CA . GLU B 1 13 ? 17.797 -10.391 -2.621 1 48.12 13 GLU B CA 1
ATOM 1420 C C . GLU B 1 13 ? 17.859 -10.586 -4.133 1 48.12 13 GLU B C 1
ATOM 1422 O O . GLU B 1 13 ? 18.953 -10.664 -4.707 1 48.12 13 GLU B O 1
ATOM 1427 N N . GLN B 1 14 ? 16.641 -10.344 -4.68 1 49.94 14 GLN B N 1
ATOM 1428 C CA . GLN B 1 14 ? 16.453 -10.477 -6.121 1 49.94 14 GLN B CA 1
ATOM 1429 C C . GLN B 1 14 ? 16.438 -9.109 -6.801 1 49.94 14 GLN B C 1
ATOM 1431 O O . GLN B 1 14 ? 16.203 -9.016 -8.008 1 49.94 14 GLN B O 1
ATOM 1436 N N . SER B 1 15 ? 16.719 -8 -5.957 1 53.75 15 SER B N 1
ATOM 1437 C CA . SER B 1 15 ? 16.641 -6.637 -6.477 1 53.75 15 SER B CA 1
ATOM 1438 C C . SER B 1 15 ? 17.375 -6.512 -7.805 1 53.75 15 SER B C 1
ATOM 1440 O O . SER B 1 15 ? 16.828 -5.992 -8.781 1 53.75 15 SER B O 1
ATOM 1442 N N . VAL B 1 16 ? 18.734 -6.938 -7.734 1 52.47 16 VAL B N 1
ATOM 1443 C CA . VAL B 1 16 ? 19.438 -6.949 -9.008 1 52.47 16 VAL B CA 1
ATOM 1444 C C . VAL B 1 16 ? 18.656 -7.77 -10.031 1 52.47 16 VAL B C 1
ATOM 1446 O O . VAL B 1 16 ? 18.594 -7.406 -11.211 1 52.47 16 VAL B O 1
ATOM 1449 N N . GLU B 1 17 ? 17.703 -8.531 -9.445 1 73 17 GLU B N 1
ATOM 1450 C CA . GLU B 1 17 ? 16.984 -9.461 -10.312 1 73 17 GLU B CA 1
ATOM 1451 C C . GLU B 1 17 ? 15.633 -8.906 -10.719 1 73 17 GLU B C 1
ATOM 1453 O O . GLU B 1 17 ? 15.086 -9.281 -11.75 1 73 17 GLU B O 1
ATOM 1458 N N . LEU B 1 18 ? 15.336 -7.691 -10.039 1 86.88 18 LEU B N 1
ATOM 1459 C CA . LEU B 1 18 ? 14.008 -7.219 -10.406 1 86.88 18 LEU B CA 1
ATOM 1460 C C . LEU B 1 18 ? 14.086 -6.191 -11.531 1 86.88 18 LEU B C 1
ATOM 1462 O O . LEU B 1 18 ? 13.109 -5.965 -12.25 1 86.88 18 LEU B O 1
ATOM 1466 N N . ARG B 1 19 ? 15.352 -5.656 -11.68 1 90.38 19 ARG B N 1
ATOM 1467 C CA . ARG B 1 19 ? 15.484 -4.59 -12.664 1 90.38 19 ARG B CA 1
ATOM 1468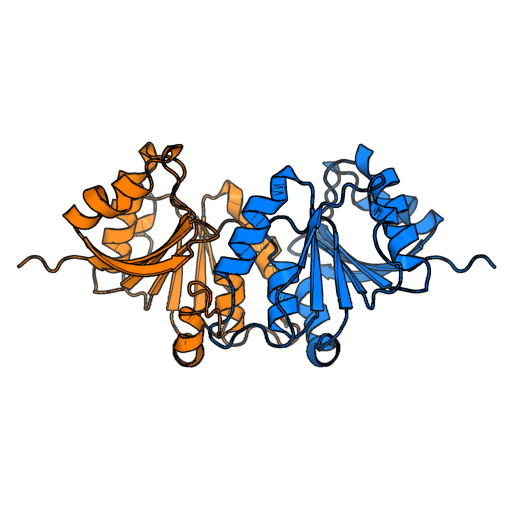 C C . ARG B 1 19 ? 15.125 -5.09 -14.062 1 90.38 19 ARG B C 1
ATOM 1470 O O . ARG B 1 19 ? 15.617 -6.137 -14.5 1 90.38 19 ARG B O 1
ATOM 1477 N N . GLU B 1 20 ? 14.156 -4.426 -14.625 1 93.88 20 GLU B N 1
ATOM 1478 C CA . GLU B 1 20 ? 13.75 -4.621 -16.016 1 93.88 20 GLU B CA 1
ATOM 1479 C C . GLU B 1 20 ? 12.945 -5.91 -16.188 1 93.88 20 GLU B C 1
ATOM 1481 O O . GLU B 1 20 ? 12.633 -6.309 -17.312 1 93.88 20 GLU B O 1
ATOM 1486 N N . GLN B 1 21 ? 12.68 -6.594 -15.07 1 95.38 21 GLN B N 1
ATOM 1487 C CA . GLN B 1 21 ? 11.828 -7.781 -15.148 1 95.38 21 GLN B CA 1
ATOM 1488 C C . GLN B 1 21 ? 10.375 -7.402 -15.398 1 95.38 21 GLN B C 1
ATOM 1490 O O . GLN B 1 21 ? 9.844 -6.496 -14.758 1 95.38 21 GLN B O 1
ATOM 1495 N N . CYS B 1 22 ? 9.812 -8.078 -16.359 1 97.12 22 CYS B N 1
ATOM 1496 C CA . CYS B 1 22 ? 8.398 -7.891 -16.641 1 97.12 22 CYS B CA 1
ATOM 1497 C C . CYS B 1 22 ? 7.535 -8.711 -15.688 1 97.12 22 CYS B C 1
ATOM 1499 O O . CYS B 1 22 ? 7.504 -9.945 -15.781 1 97.12 22 CYS B O 1
ATOM 1501 N N . ILE B 1 23 ? 6.84 -8.023 -14.812 1 97.94 23 ILE B N 1
ATOM 1502 C CA . ILE B 1 23 ? 6.133 -8.68 -13.719 1 97.94 23 ILE B CA 1
ATOM 1503 C C . ILE B 1 23 ? 4.648 -8.32 -13.773 1 97.94 23 ILE B C 1
ATOM 1505 O O . ILE B 1 23 ? 4.297 -7.16 -14.008 1 97.94 23 ILE B O 1
ATOM 1509 N N . ILE B 1 24 ? 3.793 -9.312 -13.641 1 98.56 24 ILE B N 1
ATOM 1510 C CA . ILE B 1 24 ? 2.367 -9.047 -13.492 1 98.56 24 ILE B CA 1
ATOM 1511 C C . ILE B 1 24 ? 1.922 -9.398 -12.07 1 98.56 24 ILE B C 1
ATOM 1513 O O . ILE B 1 24 ? 2.336 -10.422 -11.523 1 98.56 24 ILE B O 1
ATOM 1517 N N . GLU B 1 25 ? 1.173 -8.516 -11.477 1 98.69 25 GLU B N 1
ATOM 1518 C CA . GLU B 1 25 ? 0.596 -8.766 -10.156 1 98.69 25 GLU B CA 1
ATOM 1519 C C . GLU B 1 25 ? -0.906 -9.016 -10.25 1 98.69 25 GLU B C 1
ATOM 1521 O O . GLU B 1 25 ? -1.632 -8.242 -10.883 1 98.69 25 GLU 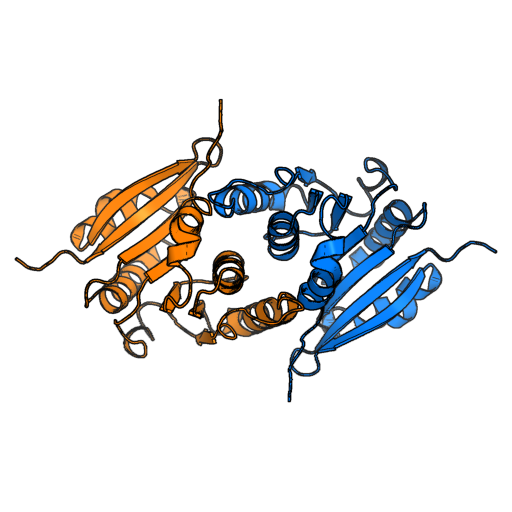B O 1
ATOM 1526 N N . LEU B 1 26 ? -1.367 -10.102 -9.703 1 98.69 26 LEU B N 1
ATOM 1527 C CA . LEU B 1 26 ? -2.789 -10.414 -9.609 1 98.69 26 LEU B CA 1
ATOM 1528 C C . LEU B 1 26 ? -3.371 -9.875 -8.305 1 98.69 26 LEU B C 1
ATOM 1530 O O . LEU B 1 26 ? -2.789 -10.07 -7.234 1 98.69 26 LEU B O 1
ATOM 1534 N N . GLY B 1 27 ? -4.539 -9.234 -8.406 1 98.19 27 GLY B N 1
ATOM 1535 C CA . GLY B 1 27 ? -5.156 -8.68 -7.215 1 98.19 27 GLY B CA 1
ATOM 1536 C C . GLY B 1 27 ? -4.293 -7.637 -6.527 1 98.19 27 GLY B C 1
ATOM 1537 O O . GLY B 1 27 ? -4.051 -7.723 -5.32 1 98.19 27 GLY B O 1
ATOM 1538 N N . ALA B 1 28 ? -3.93 -6.59 -7.223 1 98.12 28 ALA B N 1
ATOM 1539 C CA . ALA B 1 28 ? -2.955 -5.617 -6.738 1 98.12 28 ALA B CA 1
ATOM 1540 C C . ALA B 1 28 ? -3.531 -4.789 -5.594 1 98.12 28 ALA B C 1
ATOM 1542 O O . ALA B 1 28 ? -2.785 -4.281 -4.754 1 98.12 28 ALA B O 1
ATOM 1543 N N . ALA B 1 29 ? -4.816 -4.652 -5.531 1 96.31 29 ALA B N 1
ATOM 1544 C CA . ALA B 1 29 ? -5.496 -3.863 -4.508 1 96.31 29 ALA B CA 1
ATOM 1545 C C . ALA B 1 29 ? -4.918 -2.453 -4.426 1 96.31 29 ALA B C 1
ATOM 1547 O O . ALA B 1 29 ? -4.965 -1.7 -5.402 1 96.31 29 ALA B O 1
ATOM 1548 N N . THR B 1 30 ? -4.242 -2.1 -3.357 1 94.94 30 THR B N 1
ATOM 1549 C CA . THR B 1 30 ? -3.678 -0.764 -3.199 1 94.94 30 THR B CA 1
ATOM 1550 C C . THR B 1 30 ? -2.377 -0.63 -3.986 1 94.94 30 THR B C 1
ATOM 1552 O O . THR B 1 30 ? -1.896 0.481 -4.215 1 94.94 30 THR B O 1
ATOM 1555 N N . GLY B 1 31 ? -1.753 -1.646 -4.305 1 96.88 31 GLY B N 1
ATOM 1556 C CA . GLY B 1 31 ? -0.546 -1.652 -5.113 1 96.88 31 GLY B CA 1
ATOM 1557 C C . GLY B 1 31 ? 0.727 -1.621 -4.289 1 96.88 31 GLY B C 1
ATOM 1558 O O . GLY B 1 31 ? 1.808 -1.352 -4.816 1 96.88 31 GLY B O 1
ATOM 1559 N N . VAL B 1 32 ? 0.609 -1.939 -3.02 1 94.56 32 VAL B N 1
ATOM 1560 C CA . VAL B 1 32 ? 1.758 -1.787 -2.135 1 94.56 32 VAL B CA 1
ATOM 1561 C C . VAL B 1 32 ? 2.918 -2.641 -2.641 1 94.56 32 VAL B C 1
ATOM 1563 O O . VAL B 1 32 ? 4.043 -2.154 -2.773 1 94.56 32 VAL B O 1
ATOM 1566 N N . VAL B 1 33 ? 2.689 -3.832 -3.086 1 94.56 33 VAL B N 1
ATOM 1567 C CA . VAL B 1 33 ? 3.742 -4.75 -3.51 1 94.56 33 VAL B CA 1
ATOM 1568 C C . VAL B 1 33 ? 4.273 -4.324 -4.879 1 94.56 33 VAL B C 1
ATOM 1570 O O . VAL B 1 33 ? 5.484 -4.156 -5.055 1 94.56 33 VAL B O 1
ATOM 1573 N N . GLY B 1 34 ? 3.389 -4.078 -5.824 1 96.38 34 GLY B N 1
ATOM 1574 C CA . GLY B 1 34 ? 3.789 -3.727 -7.176 1 96.38 34 GLY B CA 1
ATOM 1575 C C . GLY B 1 34 ? 4.457 -2.367 -7.27 1 96.38 34 GLY B C 1
ATOM 1576 O O . GLY B 1 34 ? 5.398 -2.186 -8.047 1 96.38 34 GLY B O 1
ATOM 1577 N N . ILE B 1 35 ? 4.012 -1.424 -6.5 1 95.19 35 ILE B N 1
ATOM 1578 C CA . ILE B 1 35 ? 4.609 -0.094 -6.488 1 95.19 35 ILE B CA 1
ATOM 1579 C C . ILE B 1 35 ? 6.031 -0.171 -5.938 1 95.19 35 ILE B C 1
ATOM 1581 O O . ILE B 1 35 ? 6.953 0.434 -6.488 1 95.19 35 ILE B O 1
ATOM 1585 N N . LEU B 1 36 ? 6.242 -0.917 -4.859 1 92.56 36 LEU B N 1
ATOM 1586 C CA . LEU B 1 36 ? 7.582 -1.099 -4.312 1 92.56 36 LEU B CA 1
ATOM 1587 C C . LEU B 1 36 ? 8.5 -1.768 -5.328 1 92.56 36 LEU B C 1
ATOM 1589 O O . LEU B 1 36 ? 9.633 -1.335 -5.523 1 92.56 36 LEU B O 1
ATOM 1593 N N . ALA B 1 37 ? 7.988 -2.795 -5.992 1 93.88 37 ALA B N 1
ATOM 1594 C CA . ALA B 1 37 ? 8.781 -3.496 -7 1 93.88 37 ALA B CA 1
ATOM 1595 C C . ALA B 1 37 ? 9.148 -2.566 -8.156 1 93.88 37 ALA B C 1
ATOM 1597 O O . ALA B 1 37 ? 10.258 -2.629 -8.68 1 93.88 37 ALA B O 1
ATOM 1598 N N . ALA B 1 38 ? 8.188 -1.689 -8.562 1 95.19 38 ALA B N 1
ATOM 1599 C CA . ALA B 1 38 ? 8.453 -0.718 -9.617 1 95.19 38 ALA B CA 1
ATOM 1600 C C . ALA B 1 38 ? 9.539 0.264 -9.203 1 95.19 38 ALA B C 1
ATOM 1602 O O . ALA B 1 38 ? 10.398 0.63 -10.008 1 95.19 38 ALA B O 1
ATOM 1603 N N . CYS B 1 39 ? 9.523 0.621 -7.938 1 90 39 CYS B N 1
ATOM 1604 C CA . CYS B 1 39 ? 10.547 1.524 -7.414 1 90 39 CYS B CA 1
ATOM 1605 C C . CYS B 1 39 ? 11.922 0.867 -7.438 1 90 39 CYS B C 1
ATOM 1607 O O . CYS B 1 39 ? 12.945 1.556 -7.445 1 90 39 CYS B O 1
ATOM 1609 N N . LEU B 1 40 ? 11.914 -0.455 -7.504 1 88.75 40 LEU B N 1
ATOM 1610 C CA . LEU B 1 40 ? 13.172 -1.195 -7.527 1 88.75 40 LEU B CA 1
ATOM 1611 C C . LEU B 1 40 ? 13.578 -1.528 -8.961 1 88.75 40 LEU B C 1
ATOM 1613 O O . LEU B 1 40 ? 14.562 -2.242 -9.18 1 88.75 40 LEU B O 1
ATOM 1617 N N . GLY B 1 41 ? 12.758 -1.067 -9.945 1 92.75 41 GLY B N 1
ATOM 1618 C CA . GLY B 1 41 ? 13.203 -1.124 -11.328 1 92.75 41 GLY B CA 1
ATOM 1619 C C . GLY B 1 41 ? 12.453 -2.152 -12.156 1 92.75 41 GLY B C 1
ATOM 1620 O O . GLY B 1 41 ? 12.75 -2.344 -13.336 1 92.75 41 GLY B O 1
ATOM 1621 N N . ALA B 1 42 ? 11.477 -2.824 -11.57 1 95.69 42 ALA B N 1
ATOM 1622 C CA . ALA B 1 42 ? 10.688 -3.795 -12.32 1 95.69 42 ALA B CA 1
ATOM 1623 C C . ALA B 1 42 ? 9.703 -3.098 -13.266 1 95.69 42 ALA B C 1
ATOM 1625 O O . ALA B 1 42 ? 9.344 -1.938 -13.047 1 95.69 42 ALA B O 1
ATOM 1626 N N . VAL B 1 43 ? 9.391 -3.736 -14.359 1 97.62 43 VAL B N 1
ATOM 1627 C CA . VAL B 1 43 ? 8.328 -3.314 -15.258 1 97.62 43 VAL B CA 1
ATOM 1628 C C . VAL B 1 43 ? 7.016 -3.992 -14.859 1 97.62 43 VAL B C 1
ATOM 1630 O O . VAL B 1 43 ? 6.82 -5.18 -15.125 1 97.62 43 VAL B O 1
ATOM 1633 N N . LEU B 1 44 ? 6.094 -3.178 -14.289 1 98.12 44 LEU B N 1
ATOM 1634 C CA . LEU B 1 44 ? 4.965 -3.795 -13.609 1 98.12 44 LEU B CA 1
ATOM 1635 C C . LEU B 1 44 ? 3.678 -3.623 -14.406 1 98.12 44 LEU B C 1
ATOM 1637 O O . LEU B 1 44 ? 3.43 -2.553 -14.969 1 98.12 44 LEU B O 1
ATOM 1641 N N . THR B 1 45 ? 2.947 -4.688 -14.492 1 98.75 45 THR B N 1
ATOM 1642 C CA . THR B 1 45 ? 1.52 -4.66 -14.789 1 98.75 45 THR B CA 1
ATOM 1643 C C . THR B 1 45 ? 0.706 -5.043 -13.555 1 98.75 45 THR B C 1
ATOM 1645 O O . THR B 1 45 ? 0.749 -6.191 -13.109 1 98.75 45 THR B O 1
ATOM 1648 N N . LEU B 1 46 ? 0.019 -4.062 -13.016 1 98.81 46 LEU B N 1
ATOM 1649 C CA . LEU B 1 46 ? -0.847 -4.266 -11.859 1 98.81 46 LEU B CA 1
ATOM 1650 C C . LEU B 1 46 ? -2.281 -4.539 -12.297 1 98.81 46 LEU B C 1
ATOM 1652 O O . LEU B 1 46 ? -2.857 -3.773 -13.07 1 98.81 46 LEU B O 1
ATOM 1656 N N . THR B 1 47 ? -2.855 -5.652 -11.812 1 98.88 47 THR B N 1
ATOM 1657 C CA . THR B 1 47 ? -4.211 -5.98 -12.242 1 98.88 47 THR B CA 1
ATOM 1658 C C . THR B 1 47 ? -5.129 -6.152 -11.031 1 98.88 47 THR B C 1
ATOM 1660 O O . THR B 1 47 ? -4.684 -6.555 -9.961 1 98.88 47 THR B O 1
ATOM 1663 N N . ASP B 1 48 ? -6.336 -5.809 -11.188 1 98.62 48 ASP B N 1
ATOM 1664 C CA . ASP B 1 48 ? -7.43 -6.027 -10.242 1 98.62 48 ASP B CA 1
ATOM 1665 C C . ASP B 1 48 ? -8.781 -5.879 -10.93 1 98.62 48 ASP B C 1
ATOM 1667 O O . ASP B 1 48 ? -8.852 -5.688 -12.148 1 98.62 48 ASP B O 1
ATOM 1671 N N . LEU B 1 49 ? -9.844 -6.086 -10.172 1 97.94 49 LEU B N 1
ATOM 1672 C CA . LEU B 1 49 ? -11.188 -5.867 -10.695 1 97.94 49 LEU B CA 1
ATOM 1673 C C . LEU B 1 49 ? -11.367 -4.418 -11.133 1 97.94 49 LEU B C 1
ATOM 1675 O O . LEU B 1 49 ? -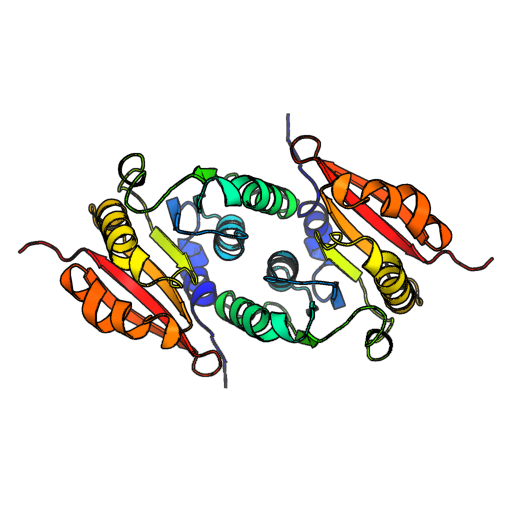10.758 -3.512 -10.562 1 97.94 49 LEU B O 1
ATOM 1679 N N . PRO B 1 50 ? -12.203 -4.152 -12.164 1 97.88 50 PRO B N 1
ATOM 1680 C CA . PRO B 1 50 ? -12.43 -2.799 -12.672 1 97.88 50 PRO B CA 1
ATOM 1681 C C . PRO B 1 50 ? -12.789 -1.806 -11.562 1 97.88 50 PRO B C 1
ATOM 1683 O O . PRO B 1 50 ? -12.344 -0.655 -11.602 1 97.88 50 PRO B O 1
ATOM 1686 N N . THR B 1 51 ? -13.523 -2.232 -10.57 1 97.88 51 THR B N 1
ATOM 1687 C CA . THR B 1 51 ? -14 -1.34 -9.516 1 97.88 51 THR B CA 1
ATOM 1688 C C . THR B 1 51 ? -12.844 -0.87 -8.641 1 97.88 51 THR B C 1
ATOM 1690 O O . THR B 1 51 ? -12.953 0.146 -7.949 1 97.88 51 THR B O 1
ATOM 1693 N N . VAL B 1 52 ? -11.703 -1.595 -8.633 1 97.56 52 VAL B N 1
ATOM 1694 C CA . VAL B 1 52 ? -10.547 -1.306 -7.789 1 97.56 52 VAL B CA 1
ATOM 1695 C C . VAL B 1 52 ? -9.57 -0.401 -8.539 1 97.56 52 VAL B C 1
ATOM 1697 O O . VAL B 1 52 ? -8.773 0.301 -7.922 1 97.56 52 VAL B O 1
ATOM 1700 N N . LEU B 1 53 ? -9.656 -0.278 -9.875 1 98.12 53 LEU B N 1
ATOM 1701 C CA . LEU B 1 53 ? -8.633 0.296 -10.742 1 98.12 53 LEU B CA 1
ATOM 1702 C C . LEU B 1 53 ? -8.5 1.796 -10.5 1 98.12 53 LEU B C 1
ATOM 1704 O O . LEU B 1 53 ? -7.383 2.328 -10.477 1 98.12 53 LEU B O 1
ATOM 1708 N N . PRO B 1 54 ? -9.617 2.516 -10.328 1 95.62 54 PRO B N 1
ATOM 1709 C CA . PRO B 1 54 ? -9.438 3.955 -10.109 1 95.62 54 PRO B CA 1
ATOM 1710 C C . PRO B 1 54 ? -8.562 4.266 -8.898 1 95.62 54 PRO B C 1
ATOM 1712 O O . PRO B 1 54 ? -7.66 5.102 -8.977 1 95.62 54 PRO B O 1
ATOM 1715 N N . GLN B 1 55 ? -8.773 3.559 -7.777 1 94 55 GLN B N 1
ATOM 1716 C CA . GLN B 1 55 ? -7.969 3.777 -6.578 1 94 55 GLN B CA 1
ATOM 1717 C C . GLN B 1 55 ? -6.535 3.295 -6.777 1 94 55 GLN B C 1
ATOM 1719 O O . GLN B 1 55 ? -5.59 3.932 -6.309 1 94 55 GLN B O 1
ATOM 1724 N N . LEU B 1 56 ? -6.383 2.201 -7.449 1 97.44 56 LEU B N 1
ATOM 1725 C CA . LEU B 1 56 ? -5.059 1.661 -7.738 1 97.44 56 LEU B CA 1
ATOM 1726 C C . LEU B 1 56 ? -4.254 2.631 -8.602 1 97.44 56 LEU B C 1
ATOM 1728 O O . LEU B 1 56 ? -3.078 2.885 -8.32 1 97.44 56 LEU B O 1
ATOM 1732 N N . GLN B 1 57 ? -4.879 3.225 -9.594 1 97 57 GLN B N 1
ATOM 1733 C CA . GLN B 1 57 ? -4.242 4.223 -10.445 1 97 57 GLN B CA 1
ATOM 1734 C C . GLN B 1 57 ? -3.842 5.457 -9.648 1 97 57 GLN B C 1
ATOM 1736 O O . GLN B 1 57 ? -2.75 5.996 -9.836 1 97 57 GLN B O 1
ATOM 1741 N N . ALA B 1 58 ? -4.688 5.863 -8.812 1 93.69 58 ALA B N 1
ATOM 1742 C CA . ALA B 1 58 ? -4.402 7.012 -7.957 1 93.69 58 ALA B CA 1
ATOM 1743 C C . ALA B 1 58 ? -3.205 6.742 -7.055 1 93.69 58 ALA B C 1
ATOM 1745 O O . ALA B 1 58 ? -2.352 7.613 -6.867 1 93.69 58 ALA B O 1
ATOM 1746 N N . ASN B 1 59 ? -3.143 5.516 -6.508 1 94.94 59 ASN B N 1
ATOM 1747 C CA . ASN B 1 59 ? -2.027 5.152 -5.641 1 94.94 59 ASN B CA 1
ATOM 1748 C C . ASN B 1 59 ? -0.707 5.129 -6.406 1 94.94 59 ASN B C 1
ATOM 1750 O O . ASN B 1 59 ? 0.317 5.59 -5.898 1 94.94 59 ASN B O 1
ATOM 1754 N N . VAL B 1 60 ? -0.75 4.617 -7.602 1 96 60 VAL B N 1
ATOM 1755 C CA . VAL B 1 60 ? 0.443 4.613 -8.438 1 96 60 VAL B CA 1
ATOM 1756 C C . VAL B 1 60 ? 0.908 6.043 -8.688 1 96 60 VAL B C 1
ATOM 1758 O O . VAL B 1 60 ? 2.092 6.355 -8.531 1 96 60 VAL B O 1
ATOM 1761 N N . SER B 1 61 ? -0.006 6.871 -9.016 1 93 61 SER B N 1
ATOM 1762 C CA . SER B 1 61 ? 0.308 8.266 -9.297 1 93 61 SER B CA 1
ATOM 1763 C C . SER B 1 61 ? 0.849 8.977 -8.062 1 93 61 SER B C 1
ATOM 1765 O O . SER B 1 61 ? 1.847 9.695 -8.141 1 93 61 SER B O 1
ATOM 1767 N N . ALA B 1 62 ? 0.268 8.711 -6.961 1 90.06 62 ALA B N 1
ATOM 1768 C CA . ALA B 1 62 ? 0.591 9.406 -5.719 1 90.06 62 ALA B CA 1
ATOM 1769 C C . ALA B 1 62 ? 1.938 8.945 -5.168 1 90.06 62 ALA B C 1
ATOM 1771 O O . ALA B 1 62 ? 2.545 9.633 -4.344 1 90.06 62 ALA B O 1
ATOM 1772 N N . ASN B 1 63 ? 2.41 7.754 -5.578 1 90.44 63 ASN B N 1
ATOM 1773 C CA . ASN B 1 63 ? 3.633 7.203 -5 1 90.44 63 ASN B CA 1
ATOM 1774 C C . ASN B 1 63 ? 4.762 7.145 -6.027 1 90.44 63 ASN B C 1
ATOM 1776 O O . ASN B 1 63 ? 5.73 6.402 -5.848 1 90.44 63 ASN B O 1
ATOM 1780 N N . ARG B 1 64 ? 4.57 7.934 -7.031 1 89.06 64 ARG B N 1
ATOM 1781 C CA . ARG B 1 64 ? 5.66 8.094 -7.988 1 89.06 64 ARG B CA 1
ATOM 1782 C C . ARG B 1 64 ? 6.883 8.719 -7.324 1 89.06 64 ARG B C 1
ATOM 1784 O O . ARG B 1 64 ? 6.785 9.781 -6.703 1 89.06 64 ARG B O 1
ATOM 1791 N N . PRO B 1 65 ? 8.047 8.055 -7.508 1 84.06 65 PRO B N 1
ATOM 1792 C CA . PRO B 1 65 ? 9.25 8.688 -6.965 1 84.06 65 PRO B CA 1
ATOM 1793 C C . PRO B 1 65 ? 9.531 10.055 -7.594 1 84.06 65 PRO B C 1
ATOM 1795 O O . PRO B 1 65 ? 9.156 10.297 -8.742 1 84.06 65 PRO B O 1
ATOM 1798 N N . SER B 1 66 ? 10.188 10.922 -6.855 1 78.81 66 SER B N 1
ATOM 1799 C CA . SER B 1 66 ? 10.508 12.258 -7.336 1 78.81 66 SER B CA 1
ATOM 1800 C C . SER B 1 66 ? 11.406 12.203 -8.57 1 78.81 66 SER B C 1
ATOM 1802 O O . SER B 1 66 ? 11.328 13.07 -9.438 1 78.81 66 SER B O 1
ATOM 1804 N N . SER B 1 67 ? 12.273 11.211 -8.633 1 83.94 67 SER B N 1
ATOM 1805 C CA . SER B 1 67 ? 13.195 11.047 -9.758 1 83.94 67 SER B CA 1
ATOM 1806 C C . SER B 1 67 ? 12.523 10.328 -10.922 1 83.94 67 SER B C 1
ATOM 1808 O O . SER B 1 67 ? 13.156 10.086 -11.953 1 83.94 67 SER B O 1
ATOM 1810 N N . GLY B 1 68 ? 11.266 10.109 -10.742 1 87.75 68 GLY B N 1
ATOM 1811 C CA . GLY B 1 68 ? 10.578 9.312 -11.742 1 87.75 68 GLY B CA 1
ATOM 1812 C C . GLY B 1 68 ? 10.719 7.82 -11.516 1 87.75 68 GLY B C 1
ATOM 1813 O O . GLY B 1 68 ? 11.516 7.387 -10.68 1 87.75 68 GLY B O 1
ATOM 1814 N N . TRP B 1 69 ? 9.914 7.066 -12.219 1 91.81 69 TRP B N 1
ATOM 1815 C CA . TRP B 1 69 ? 10.039 5.613 -12.148 1 91.81 69 TRP B CA 1
ATOM 1816 C C . TRP B 1 69 ? 11.359 5.152 -12.75 1 91.81 69 TRP B C 1
ATOM 1818 O O . TRP B 1 69 ? 11.75 5.602 -13.828 1 91.81 69 TRP B O 1
ATOM 1828 N N . PRO B 1 70 ? 12.109 4.23 -12.117 1 91.81 70 PRO B N 1
ATOM 1829 C CA . PRO B 1 70 ? 13.43 3.814 -12.602 1 91.81 70 PRO B CA 1
ATOM 1830 C C . PRO B 1 70 ? 13.383 3.217 -14 1 91.81 70 PRO B C 1
ATOM 1832 O O . PRO B 1 70 ? 14.312 3.418 -14.789 1 91.81 70 PRO B O 1
ATOM 1835 N N . THR B 1 71 ? 12.359 2.451 -14.336 1 94.25 71 THR B N 1
ATOM 1836 C CA . THR B 1 71 ? 12.273 1.818 -15.648 1 94.25 71 THR B CA 1
ATOM 1837 C C . THR B 1 71 ? 11.055 2.324 -16.422 1 94.25 71 THR B C 1
ATOM 1839 O O . THR B 1 71 ? 11.195 2.91 -17.484 1 94.25 71 THR B O 1
ATOM 1842 N N . SER B 1 72 ? 9.859 2.193 -15.836 1 95.31 72 SER B N 1
ATOM 1843 C CA . SER B 1 72 ? 8.641 2.625 -16.5 1 95.31 72 SER B CA 1
ATOM 1844 C C . SER B 1 72 ? 7.496 2.805 -15.508 1 95.31 72 SER B C 1
ATOM 1846 O O . SER B 1 72 ? 7.523 2.23 -14.414 1 95.31 72 SER B O 1
ATOM 1848 N N . LEU B 1 73 ? 6.547 3.588 -15.898 1 96.44 73 LEU B N 1
ATOM 1849 C CA . LEU B 1 73 ? 5.289 3.721 -15.164 1 96.44 73 LEU B CA 1
ATOM 1850 C C . LEU B 1 73 ? 4.543 2.391 -15.125 1 96.44 73 LEU B C 1
ATOM 1852 O O . LEU B 1 73 ? 4.398 1.721 -16.141 1 96.44 73 LEU B O 1
ATOM 1856 N N . PRO B 1 74 ? 4.129 2.006 -13.891 1 98.19 74 PRO B N 1
ATOM 1857 C CA . PRO B 1 74 ? 3.361 0.759 -13.82 1 98.19 74 PRO B CA 1
ATOM 1858 C C . PRO B 1 74 ? 2.072 0.813 -14.633 1 98.19 74 PRO B C 1
ATOM 1860 O O . PRO B 1 74 ? 1.353 1.815 -14.594 1 98.19 74 PRO B O 1
ATOM 1863 N N . ASN B 1 75 ? 1.816 -0.261 -15.383 1 98.38 75 ASN B N 1
ATOM 1864 C CA . ASN B 1 75 ? 0.532 -0.409 -16.062 1 98.38 75 ASN B CA 1
ATOM 1865 C C . ASN B 1 75 ? -0.555 -0.883 -15.102 1 98.38 75 ASN B C 1
ATOM 1867 O O . ASN B 1 75 ? -0.309 -1.744 -14.25 1 98.38 75 ASN B O 1
ATOM 1871 N N . VAL B 1 76 ? -1.684 -0.25 -15.211 1 98.69 76 VAL B N 1
ATOM 1872 C CA . VAL B 1 76 ? -2.846 -0.664 -14.43 1 98.69 76 VAL B CA 1
ATOM 1873 C C . VAL B 1 76 ? -3.951 -1.147 -15.359 1 98.69 76 VAL B C 1
ATOM 1875 O O . VAL B 1 76 ? -4.488 -0.368 -16.156 1 98.69 76 VAL B O 1
ATOM 1878 N N . LEU B 1 77 ? -4.262 -2.453 -15.336 1 98.75 77 LEU B N 1
ATOM 1879 C CA . LEU B 1 77 ? -5.215 -3.043 -16.266 1 98.75 77 LEU B CA 1
ATOM 1880 C C . LEU B 1 77 ? -6.242 -3.9 -15.531 1 98.75 77 LEU B C 1
ATOM 1882 O O . LEU B 1 77 ? -5.922 -4.52 -14.516 1 98.75 77 LEU B O 1
ATOM 1886 N N . PRO B 1 78 ? -7.469 -3.965 -16.031 1 98.75 78 PRO B N 1
ATOM 1887 C CA . PRO B 1 78 ? -8.469 -4.848 -15.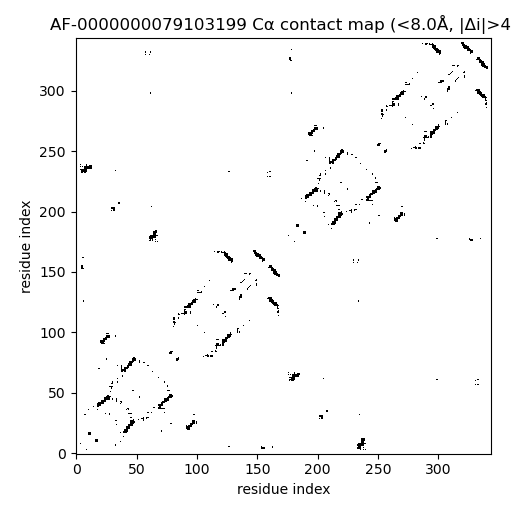422 1 98.75 78 PRO B CA 1
ATOM 1888 C C . PRO B 1 78 ? -8.203 -6.324 -15.711 1 98.75 78 PRO B C 1
ATOM 1890 O O . PRO B 1 78 ? -7.773 -6.676 -16.812 1 98.75 78 PRO B O 1
ATOM 1893 N N . LEU B 1 79 ? -8.328 -7.16 -14.75 1 98.62 79 LEU B N 1
ATOM 1894 C CA . LEU B 1 79 ? -8.273 -8.609 -14.906 1 98.62 79 LEU B CA 1
ATOM 1895 C C . LEU B 1 79 ? -9.188 -9.297 -13.898 1 98.62 79 LEU B C 1
ATOM 1897 O O . LEU B 1 79 ? -8.961 -9.227 -12.695 1 98.62 79 LEU B O 1
ATOM 1901 N N . SER B 1 80 ? -10.266 -9.828 -14.391 1 98.06 80 SER B N 1
ATOM 1902 C CA . SER B 1 80 ? -11.102 -10.75 -13.625 1 98.06 80 SER B CA 1
ATOM 1903 C C . SER B 1 80 ? -10.672 -12.195 -13.844 1 98.06 80 SER B C 1
ATOM 1905 O O . SER B 1 80 ? -10.711 -12.695 -14.969 1 98.06 80 SER B O 1
ATOM 1907 N N . TRP B 1 81 ? -10.242 -12.805 -12.773 1 97.94 81 TRP B N 1
ATOM 1908 C CA . TRP B 1 81 ? -9.711 -14.164 -12.883 1 97.94 81 TRP B CA 1
ATOM 1909 C C . TRP B 1 81 ? -10.695 -15.078 -13.609 1 97.94 81 TRP B C 1
ATOM 1911 O O . TRP B 1 81 ? -11.906 -15.008 -13.375 1 97.94 81 TRP B O 1
ATOM 1921 N N . GLY B 1 82 ? -10.188 -15.906 -14.422 1 96.94 82 GLY B N 1
ATOM 1922 C CA . GLY B 1 82 ? -11 -16.875 -15.141 1 96.94 82 GLY B CA 1
ATOM 1923 C C . GLY B 1 82 ? -11.797 -16.25 -16.281 1 96.94 82 GLY B C 1
ATOM 1924 O O . GLY B 1 82 ? -12.477 -16.953 -17.016 1 96.94 82 GLY B O 1
ATOM 1925 N N . GLU B 1 83 ? -11.734 -14.953 -16.422 1 96.69 83 GLU B N 1
ATOM 1926 C CA . GLU B 1 83 ? -12.539 -14.273 -17.438 1 96.69 83 GLU B CA 1
ATOM 1927 C C . GLU B 1 83 ? -11.648 -13.57 -18.453 1 96.69 83 GLU B C 1
ATOM 1929 O O . GLU B 1 83 ? -11.781 -13.805 -19.656 1 96.69 83 GLU B O 1
ATOM 1934 N N . ASP B 1 84 ? -10.633 -12.781 -17.938 1 94.81 84 ASP B N 1
ATOM 1935 C CA . ASP B 1 84 ? -9.875 -11.906 -18.828 1 94.81 84 ASP B CA 1
ATOM 1936 C C . ASP B 1 84 ? -8.445 -12.422 -19.016 1 94.81 84 ASP B C 1
ATOM 1938 O O . ASP B 1 84 ? -7.656 -11.812 -19.75 1 94.81 84 ASP B O 1
ATOM 1942 N N . HIS B 1 85 ? -8.062 -13.492 -18.422 1 96.19 85 HIS B N 1
ATOM 1943 C CA . HIS B 1 85 ? -6.66 -13.883 -18.359 1 96.19 85 HIS B CA 1
ATOM 1944 C C . HIS B 1 85 ? -6.109 -14.211 -19.734 1 96.19 85 HIS B C 1
ATOM 1946 O O . HIS B 1 85 ? -4.918 -14.039 -20 1 96.19 85 HIS B O 1
ATOM 1952 N N . MET B 1 86 ? -6.973 -14.562 -20.656 1 95.56 86 MET B N 1
ATOM 1953 C CA . MET B 1 86 ? -6.516 -14.906 -22 1 95.56 86 MET B CA 1
ATOM 1954 C C . MET B 1 86 ? -6.086 -13.664 -22.766 1 95.56 86 MET B C 1
ATOM 1956 O O . MET B 1 86 ? -5.438 -13.766 -23.812 1 95.56 86 MET B O 1
ATOM 1960 N N . ASP B 1 87 ? -6.426 -12.453 -22.312 1 97.06 87 ASP B N 1
ATOM 1961 C CA . ASP B 1 87 ? -6.023 -11.188 -22.922 1 97.06 87 ASP B CA 1
ATOM 1962 C C . ASP B 1 87 ? -4.59 -10.828 -22.547 1 97.06 87 ASP B C 1
ATOM 1964 O O . ASP B 1 87 ? -4.027 -9.867 -23.078 1 97.06 87 ASP B O 1
ATOM 1968 N N . PHE B 1 88 ? -4.016 -11.602 -21.703 1 98.06 88 PHE B N 1
ATOM 1969 C CA . PHE B 1 88 ? -2.654 -11.344 -21.234 1 98.06 88 PHE B CA 1
ATOM 1970 C C . PHE B 1 88 ? -1.694 -12.398 -21.781 1 98.06 88 PHE B C 1
ATOM 1972 O O . PHE B 1 88 ? -2.078 -13.555 -21.984 1 98.06 88 PHE B O 1
ATOM 1979 N N . SER B 1 89 ? -0.487 -11.93 -22 1 96.25 89 SER B N 1
ATOM 1980 C CA . SER B 1 89 ? 0.533 -12.867 -22.453 1 96.25 89 SER B CA 1
ATOM 1981 C C . SER B 1 89 ? 0.872 -13.883 -21.375 1 96.25 89 SER B C 1
ATOM 1983 O O . SER B 1 89 ? 0.452 -13.742 -20.219 1 96.25 89 SER B O 1
ATOM 1985 N N . SER B 1 90 ? 1.545 -14.945 -21.812 1 95.75 90 SER B N 1
ATOM 1986 C CA . SER B 1 90 ? 2.068 -15.938 -20.875 1 95.75 90 SER B CA 1
ATOM 1987 C C . SER B 1 90 ? 3.582 -15.82 -20.734 1 95.75 90 SER B C 1
ATOM 1989 O O . SER B 1 90 ? 4.246 -16.766 -20.328 1 95.75 90 SER B O 1
ATOM 1991 N N . ASN B 1 91 ? 4.121 -14.664 -21.156 1 96.06 91 ASN B N 1
ATOM 1992 C CA . ASN B 1 91 ? 5.566 -14.469 -21.188 1 96.06 91 ASN B CA 1
ATOM 1993 C C . ASN B 1 91 ? 6.004 -13.445 -20.141 1 96.06 91 ASN B C 1
ATOM 1995 O O . ASN B 1 91 ? 6.695 -12.477 -20.469 1 96.06 91 ASN B O 1
ATOM 1999 N N . TRP B 1 92 ? 5.68 -13.711 -18.938 1 97.44 92 TRP B N 1
ATOM 2000 C CA . TRP B 1 92 ? 6.121 -12.883 -17.828 1 97.44 92 TRP B CA 1
ATOM 2001 C C . TRP B 1 92 ? 7.391 -13.453 -17.188 1 97.44 92 TRP B C 1
ATOM 2003 O O . TRP B 1 92 ? 7.605 -14.664 -17.203 1 97.44 92 TRP B O 1
ATOM 2013 N N . ASP B 1 93 ? 8.211 -12.539 -16.734 1 96.38 93 ASP B N 1
ATOM 2014 C CA . ASP B 1 93 ? 9.359 -13.016 -15.953 1 96.38 93 ASP B CA 1
ATOM 2015 C C . ASP B 1 93 ? 8.914 -13.531 -14.586 1 96.38 93 ASP B C 1
ATOM 2017 O O . ASP B 1 93 ? 9.5 -14.484 -14.062 1 96.38 93 ASP B O 1
ATOM 2021 N N . LEU B 1 94 ? 7.816 -12.898 -14.094 1 96.94 94 LEU B N 1
ATOM 2022 C CA . LEU B 1 94 ? 7.324 -13.266 -12.766 1 96.94 94 LEU B CA 1
ATOM 2023 C C . LEU B 1 94 ? 5.852 -12.898 -12.617 1 96.94 94 LEU B C 1
ATOM 2025 O O . LEU B 1 94 ? 5.398 -11.891 -13.156 1 96.94 94 LEU B O 1
ATOM 2029 N N . VAL B 1 95 ? 5.137 -13.742 -11.836 1 98 95 VAL B N 1
ATOM 2030 C CA . VAL B 1 95 ? 3.787 -13.43 -11.391 1 98 95 VAL B CA 1
ATOM 2031 C C . VAL B 1 95 ? 3.779 -13.227 -9.875 1 98 95 VAL B C 1
ATOM 2033 O O . VAL B 1 95 ? 4.312 -14.055 -9.133 1 98 95 VAL B O 1
ATOM 2036 N N . LEU B 1 96 ? 3.189 -12.102 -9.445 1 97.38 96 LEU B N 1
ATOM 2037 C CA . LEU B 1 96 ? 3.105 -11.828 -8.016 1 97.38 96 LEU B CA 1
ATOM 2038 C C . LEU B 1 96 ? 1.659 -11.867 -7.539 1 97.38 96 LEU B C 1
ATOM 2040 O O . LEU B 1 96 ? 0.759 -11.383 -8.227 1 97.38 96 LEU B O 1
ATOM 2044 N N . CYS B 1 97 ? 1.451 -12.484 -6.414 1 97.56 97 CYS B N 1
ATOM 2045 C CA . CYS B 1 97 ? 0.18 -12.531 -5.699 1 97.56 97 CYS B CA 1
ATOM 2046 C C . CYS B 1 97 ? 0.379 -12.281 -4.211 1 97.56 97 CYS B C 1
ATOM 2048 O O . CYS B 1 97 ? 1.064 -13.055 -3.533 1 97.56 97 CYS B O 1
ATOM 2050 N N . ALA B 1 98 ? -0.26 -11.234 -3.729 1 95.56 98 ALA B N 1
ATOM 2051 C CA . ALA B 1 98 ? -0.073 -10.906 -2.316 1 95.56 98 ALA B CA 1
ATOM 2052 C C . ALA B 1 98 ? -1.413 -10.812 -1.593 1 95.56 98 ALA B C 1
ATOM 2054 O O . ALA B 1 98 ? -2.174 -9.867 -1.799 1 95.56 98 ALA B O 1
ATOM 2055 N N . ASP B 1 99 ? -1.684 -11.766 -0.783 1 93.88 99 ASP B N 1
ATOM 2056 C CA . ASP B 1 99 ? -2.844 -11.828 0.1 1 93.88 99 ASP B CA 1
ATOM 2057 C C . ASP B 1 99 ? -4.145 -11.695 -0.69 1 93.88 99 ASP B C 1
ATOM 2059 O O . ASP B 1 99 ? -4.98 -10.844 -0.383 1 93.88 99 ASP B O 1
ATOM 2063 N N . ILE B 1 100 ? -4.359 -12.602 -1.57 1 95.88 100 ILE B N 1
ATOM 2064 C CA . ILE B 1 100 ? -5.492 -12.469 -2.479 1 95.88 100 ILE B CA 1
ATOM 2065 C C . ILE B 1 100 ? -6.492 -13.594 -2.225 1 95.88 100 ILE B C 1
ATOM 2067 O O . ILE B 1 100 ? -7.512 -13.695 -2.91 1 95.88 100 ILE B O 1
ATOM 2071 N N . MET B 1 101 ? -6.211 -14.438 -1.251 1 91.12 101 MET B N 1
ATOM 2072 C CA . MET B 1 101 ? -7.066 -15.586 -0.993 1 91.12 101 MET B CA 1
ATOM 2073 C C . MET B 1 101 ? -8.055 -15.297 0.129 1 91.12 101 MET B C 1
ATOM 2075 O O . MET B 1 101 ? -7.719 -15.406 1.308 1 91.12 101 MET B O 1
ATOM 2079 N N . TYR B 1 102 ? -9.32 -14.906 -0.253 1 88.75 102 TYR B N 1
ATOM 2080 C CA . TYR B 1 102 ? -10.297 -14.578 0.773 1 88.75 102 TYR B CA 1
ATOM 2081 C C . TYR B 1 102 ? -11.602 -15.344 0.556 1 88.75 102 TYR B C 1
ATOM 2083 O O . TYR B 1 102 ? -12.375 -15.531 1.493 1 88.75 102 TYR B O 1
ATOM 2091 N N . LEU B 1 103 ? -11.836 -15.797 -0.692 1 92.75 103 LEU B N 1
ATOM 2092 C CA . LEU B 1 103 ? -13.062 -16.5 -1.037 1 92.75 103 LEU B CA 1
ATOM 2093 C C . LEU B 1 103 ? -12.758 -17.812 -1.757 1 92.75 103 LEU B C 1
ATOM 2095 O O . LEU B 1 103 ? -12.422 -17.812 -2.943 1 92.75 103 LEU B O 1
ATOM 2099 N N . PRO B 1 104 ? -13.023 -18.906 -1.142 1 94 104 PRO B N 1
ATOM 2100 C CA . PRO B 1 104 ? -12.711 -20.203 -1.734 1 94 104 PRO B CA 1
ATOM 2101 C C . PRO B 1 104 ? -13.375 -20.406 -3.096 1 94 104 PRO B C 1
ATOM 2103 O O . PRO B 1 104 ? -12.812 -21.078 -3.963 1 94 104 PRO B O 1
ATOM 2106 N N . GLU B 1 105 ? -14.484 -19.75 -3.281 1 95.06 105 GLU B N 1
ATOM 2107 C CA . GLU B 1 105 ? -15.219 -19.906 -4.531 1 95.06 105 GLU B CA 1
ATOM 2108 C C . GLU B 1 105 ? -14.422 -19.359 -5.715 1 95.06 105 GLU B C 1
ATOM 2110 O O . GLU B 1 105 ? -14.711 -19.688 -6.867 1 95.06 105 GLU B O 1
ATOM 2115 N N . THR B 1 106 ? -13.375 -18.562 -5.445 1 95.19 106 THR B N 1
ATOM 2116 C CA . THR B 1 106 ? -12.594 -17.969 -6.52 1 95.19 106 THR B CA 1
ATOM 2117 C C . THR B 1 106 ? -11.367 -18.812 -6.844 1 95.19 106 THR B C 1
ATOM 2119 O O . THR B 1 106 ? -10.664 -18.547 -7.824 1 95.19 106 THR B O 1
ATOM 2122 N N . PHE B 1 107 ? -11.164 -19.938 -6.152 1 94.81 107 PHE B N 1
ATOM 2123 C CA . PHE B 1 107 ? -9.93 -20.703 -6.27 1 94.81 107 PHE B CA 1
ATOM 2124 C C . PHE B 1 107 ? -9.797 -21.297 -7.668 1 94.81 107 PHE B C 1
ATOM 2126 O O . PHE B 1 107 ? -8.742 -21.188 -8.297 1 94.81 107 PHE B O 1
ATOM 2133 N N . PRO B 1 108 ? -10.906 -21.844 -8.18 1 95.06 108 PRO B N 1
ATOM 2134 C CA . PRO B 1 108 ? -10.781 -22.391 -9.531 1 95.06 108 PRO B CA 1
ATOM 2135 C C . PRO B 1 108 ? -10.43 -21.328 -10.57 1 95.06 108 PRO B C 1
ATOM 2137 O O . PRO B 1 108 ? -9.656 -21.594 -11.492 1 95.06 108 PRO B O 1
ATOM 2140 N N . LEU B 1 109 ? -11 -20.125 -10.438 1 97 109 LEU B N 1
ATOM 2141 C CA . LEU B 1 109 ? -10.75 -19.031 -11.375 1 97 109 LEU B CA 1
ATOM 2142 C C . LEU B 1 109 ? -9.305 -18.547 -11.273 1 97 109 LEU B C 1
ATOM 2144 O O . LEU B 1 109 ? -8.664 -18.281 -12.289 1 97 109 LEU B O 1
ATOM 2148 N N . LEU B 1 110 ? -8.812 -18.469 -10.031 1 96.75 110 LEU B N 1
ATOM 2149 C CA . LEU B 1 110 ? -7.422 -18.094 -9.805 1 96.75 110 LEU B CA 1
ATOM 2150 C C . LEU B 1 110 ? -6.48 -19.141 -10.398 1 96.75 110 LEU B C 1
ATOM 2152 O O . LEU B 1 110 ? -5.5 -18.781 -11.055 1 96.75 110 LEU B O 1
ATOM 2156 N N . LYS B 1 111 ? -6.809 -20.344 -10.148 1 95.12 111 LYS B N 1
ATOM 2157 C CA . LYS B 1 111 ? -6.008 -21.438 -10.688 1 95.12 111 LYS B CA 1
ATOM 2158 C C . LYS B 1 111 ? -5.922 -21.375 -12.203 1 95.12 111 LYS B C 1
ATOM 2160 O O . LYS B 1 111 ? -4.836 -21.5 -12.781 1 95.12 111 LYS B O 1
ATOM 2165 N N . GLU B 1 112 ? -7.016 -21.156 -12.859 1 95.94 112 GLU B N 1
ATOM 2166 C CA . GLU B 1 112 ? -7.055 -21.031 -14.312 1 95.94 112 GLU B CA 1
ATOM 2167 C C . GLU B 1 112 ? -6.207 -19.859 -14.797 1 95.94 112 GLU B C 1
ATOM 2169 O O . GLU B 1 112 ? -5.484 -19.969 -15.781 1 95.94 112 GLU B O 1
ATOM 2174 N N . THR B 1 113 ? -6.27 -18.797 -14.117 1 97.94 113 THR B N 1
ATOM 2175 C CA . THR B 1 113 ? -5.512 -17.594 -14.461 1 97.94 113 THR B CA 1
ATOM 2176 C C . THR B 1 113 ? -4.012 -17.844 -14.32 1 97.94 113 THR B C 1
ATOM 2178 O O . THR B 1 113 ? -3.234 -17.531 -15.219 1 97.94 113 THR B O 1
ATOM 2181 N N . LEU B 1 114 ? -3.654 -18.484 -13.227 1 97.31 114 LEU B N 1
ATOM 2182 C CA . LEU B 1 114 ? -2.252 -18.812 -12.992 1 97.31 114 LEU B CA 1
ATOM 2183 C C . LEU B 1 114 ? -1.73 -19.781 -14.047 1 97.31 114 LEU B C 1
ATOM 2185 O O . LEU B 1 114 ? -0.607 -19.625 -14.539 1 97.31 114 LEU B O 1
ATOM 2189 N N . ALA B 1 115 ? -2.549 -20.75 -14.375 1 96.19 115 ALA B N 1
ATOM 2190 C CA . ALA B 1 115 ? -2.15 -21.734 -15.383 1 96.19 115 ALA B CA 1
ATOM 2191 C C . ALA B 1 115 ? -1.818 -21.047 -16.703 1 96.19 115 ALA B C 1
ATOM 2193 O O . ALA B 1 115 ? -0.83 -21.391 -17.359 1 96.19 115 ALA B O 1
ATOM 2194 N N . HIS B 1 116 ? -2.605 -20.078 -17.062 1 97.62 116 HIS B N 1
ATOM 2195 C CA . HIS B 1 116 ? -2.359 -19.359 -18.312 1 97.62 116 HIS B CA 1
ATOM 2196 C C . HIS B 1 116 ? -1.091 -18.516 -18.219 1 97.62 116 HIS B C 1
ATOM 2198 O O . HIS B 1 116 ? -0.233 -18.578 -19.109 1 97.62 116 HIS B O 1
ATOM 2204 N N . LEU B 1 117 ? -0.94 -17.75 -17.125 1 97.81 117 LEU B N 1
ATOM 2205 C CA . LEU B 1 117 ? 0.163 -16.797 -17 1 97.81 117 LEU B CA 1
ATOM 2206 C C . LEU B 1 117 ? 1.494 -17.531 -16.859 1 97.81 117 LEU B C 1
ATOM 2208 O O . LEU B 1 117 ? 2.535 -17.016 -17.281 1 97.81 117 LEU B O 1
ATOM 2212 N N . CYS B 1 118 ? 1.424 -18.781 -16.375 1 96.88 118 CYS B N 1
ATOM 2213 C CA . CYS B 1 118 ? 2.648 -19.531 -16.109 1 96.88 118 CYS B CA 1
ATOM 2214 C C . CYS B 1 118 ? 2.887 -20.594 -17.172 1 96.88 118 CYS B C 1
ATOM 2216 O O . CYS B 1 118 ? 3.803 -21.406 -17.047 1 96.88 118 CYS B O 1
ATOM 2218 N N . LYS B 1 119 ? 2.129 -20.641 -18.172 1 94.75 119 LYS B N 1
ATOM 2219 C CA . LYS B 1 119 ? 2.119 -21.734 -19.141 1 94.75 119 LYS B CA 1
ATOM 2220 C C . LYS B 1 119 ? 3.477 -21.891 -19.812 1 94.75 119 LYS B C 1
ATOM 2222 O O . LYS B 1 119 ? 3.895 -23 -20.141 1 94.75 119 LYS B O 1
ATOM 2227 N N . ASN B 1 120 ? 4.258 -20.812 -19.969 1 95.75 120 ASN B N 1
ATOM 2228 C CA . ASN B 1 120 ? 5.539 -20.875 -20.672 1 95.75 120 ASN B CA 1
ATOM 2229 C C . ASN B 1 120 ? 6.711 -20.906 -19.703 1 95.75 120 ASN B C 1
ATOM 2231 O O . ASN B 1 120 ? 7.812 -20.469 -20.031 1 95.75 120 ASN B O 1
ATOM 2235 N N . GLY B 1 121 ? 6.422 -21.328 -18.453 1 95.69 121 GLY B N 1
ATOM 2236 C CA . GLY B 1 121 ? 7.504 -21.547 -17.5 1 95.69 121 GLY B CA 1
ATOM 2237 C C . GLY B 1 121 ? 7.664 -20.422 -16.5 1 95.69 121 GLY B C 1
ATOM 2238 O O . GLY B 1 121 ? 8.586 -20.438 -15.688 1 95.69 121 GLY B O 1
ATOM 2239 N N . THR B 1 122 ? 6.789 -19.438 -16.641 1 96.62 122 THR B N 1
ATOM 2240 C CA . THR B 1 122 ? 6.832 -18.344 -15.664 1 96.62 122 THR B CA 1
ATOM 2241 C C . THR B 1 122 ? 6.602 -18.875 -14.25 1 96.62 122 THR B C 1
ATOM 2243 O O . THR B 1 122 ? 5.766 -19.75 -14.039 1 96.62 122 THR B O 1
ATOM 2246 N N . VAL B 1 123 ? 7.363 -18.281 -13.305 1 97.19 123 VAL B N 1
ATOM 2247 C CA . VAL B 1 123 ? 7.211 -18.641 -11.906 1 97.19 123 VAL B CA 1
ATOM 2248 C C . VAL B 1 123 ? 6.363 -17.594 -11.188 1 97.19 123 VAL B C 1
ATOM 2250 O O . VAL B 1 123 ? 6.504 -16.391 -11.445 1 97.19 123 VAL B O 1
ATOM 2253 N N . ALA B 1 124 ? 5.52 -18.109 -10.312 1 97.69 124 ALA B N 1
ATOM 2254 C CA . ALA B 1 124 ? 4.688 -17.234 -9.5 1 97.69 124 ALA B CA 1
ATOM 2255 C C . ALA B 1 124 ? 5.102 -17.281 -8.031 1 97.69 124 ALA B C 1
ATOM 2257 O O . ALA B 1 124 ? 5.469 -18.328 -7.52 1 97.69 124 ALA B O 1
ATOM 2258 N N . TYR B 1 125 ? 5.07 -16.156 -7.441 1 96.38 125 TYR B N 1
ATOM 2259 C CA . TYR B 1 125 ? 5.223 -16.078 -5.996 1 96.38 125 TYR B CA 1
ATOM 2260 C C . TYR B 1 125 ? 3.924 -15.633 -5.332 1 96.38 125 TYR B C 1
ATOM 2262 O O . TYR B 1 125 ? 3.373 -14.578 -5.664 1 96.38 125 TYR B O 1
ATOM 2270 N N . LEU B 1 126 ? 3.447 -16.438 -4.426 1 96.88 126 LEU B N 1
ATOM 2271 C CA . LEU B 1 126 ? 2.221 -16.156 -3.684 1 96.88 126 LEU B CA 1
ATOM 2272 C C . LEU B 1 126 ? 2.512 -15.977 -2.199 1 96.88 126 LEU B C 1
ATOM 2274 O O . LEU B 1 126 ? 3.051 -16.875 -1.55 1 96.88 126 LEU B O 1
ATOM 2278 N N . SER B 1 127 ? 2.248 -14.789 -1.725 1 95.19 127 SER B N 1
ATOM 2279 C CA . SER B 1 127 ? 2.32 -14.5 -0.297 1 95.19 127 SER B CA 1
ATOM 2280 C C . SER B 1 127 ? 0.931 -14.414 0.323 1 95.19 127 SER B C 1
ATOM 2282 O O . SER B 1 127 ? 0.055 -13.719 -0.197 1 95.19 127 SER B O 1
ATOM 2284 N N . SER B 1 128 ? 0.725 -15.125 1.407 1 95.12 128 SER B N 1
ATOM 2285 C CA . SER B 1 128 ? -0.617 -15.148 1.98 1 95.12 128 SER B CA 1
ATOM 2286 C C . SER B 1 128 ? -0.572 -15.375 3.486 1 95.12 128 SER B C 1
ATOM 2288 O O . SER B 1 128 ? 0.233 -16.172 3.975 1 95.12 128 SER B O 1
ATOM 2290 N N . LYS B 1 129 ? -1.41 -14.672 4.164 1 93.81 129 LYS B N 1
ATOM 2291 C CA . LYS B 1 129 ? -1.732 -15.094 5.527 1 93.81 129 LYS B CA 1
ATOM 2292 C C . LYS B 1 129 ? -2.516 -16.406 5.531 1 93.81 129 LYS B C 1
ATOM 2294 O O . LYS B 1 129 ? -3.451 -16.578 4.746 1 93.81 129 LYS B O 1
ATOM 2299 N N . MET B 1 130 ? -2.143 -17.297 6.406 1 94.75 130 MET B N 1
ATOM 2300 C CA . MET B 1 130 ? -2.709 -18.641 6.395 1 94.75 130 MET B CA 1
ATOM 2301 C C . MET B 1 130 ? -3.947 -18.719 7.281 1 94.75 130 MET B C 1
ATOM 2303 O O . MET B 1 130 ? -3.92 -19.344 8.344 1 94.75 130 MET B O 1
ATOM 2307 N N . ARG B 1 131 ? -5.012 -18.234 6.688 1 93.31 131 ARG B N 1
ATOM 2308 C CA . ARG B 1 131 ? -6.285 -18.188 7.398 1 93.31 131 ARG B CA 1
ATOM 2309 C C . ARG B 1 131 ? -7.121 -19.422 7.113 1 93.31 131 ARG B C 1
ATOM 2311 O O . ARG B 1 131 ? -7.512 -19.672 5.969 1 93.31 131 ARG B O 1
ATOM 2318 N N . GLU B 1 132 ? -7.5 -20.109 8.125 1 94 132 GLU B N 1
ATOM 2319 C CA . GLU B 1 132 ? -8.312 -21.312 7.988 1 94 132 GLU B CA 1
ATOM 2320 C C . GLU B 1 132 ? -9.711 -20.984 7.465 1 94 132 GLU B C 1
ATOM 2322 O O . GLU B 1 132 ? -10.266 -21.719 6.648 1 94 132 GLU B O 1
ATOM 2327 N N . GLU B 1 133 ? -10.219 -19.797 7.914 1 93.75 133 GLU B N 1
ATOM 2328 C CA . GLU B 1 133 ? -11.578 -19.406 7.539 1 93.75 133 GLU B CA 1
ATOM 2329 C C . GLU B 1 133 ? -11.68 -19.141 6.043 1 93.75 133 GLU B C 1
ATOM 2331 O O . GLU B 1 133 ? -12.766 -19.203 5.465 1 93.75 133 GLU B O 1
ATOM 2336 N N . HIS B 1 134 ? -10.531 -18.922 5.441 1 94.12 134 HIS B N 1
ATOM 2337 C CA . HIS B 1 134 ? -10.508 -18.672 4.004 1 94.12 134 HIS B CA 1
ATOM 2338 C C . HIS B 1 134 ? -10.039 -19.906 3.246 1 94.12 134 HIS B C 1
ATOM 2340 O O . HIS B 1 134 ? -9.82 -19.859 2.033 1 94.12 134 HIS B O 1
ATOM 2346 N N . GLU B 1 135 ? -9.742 -21 3.963 1 94.5 135 GLU B N 1
ATOM 2347 C CA . GLU B 1 135 ? -9.297 -22.266 3.389 1 94.5 135 GLU B CA 1
ATOM 2348 C C . GLU B 1 135 ? -7.957 -22.094 2.674 1 94.5 135 GLU B C 1
ATOM 2350 O O . GLU B 1 135 ? -7.695 -22.781 1.677 1 94.5 135 GLU B O 1
ATOM 2355 N N . THR B 1 136 ? -7.156 -21.172 3.152 1 95.25 136 THR B N 1
ATOM 2356 C CA . THR B 1 136 ? -5.879 -20.844 2.518 1 95.25 136 THR B CA 1
ATOM 2357 C C . THR B 1 136 ? -4.941 -22.047 2.559 1 95.25 136 THR B C 1
ATOM 2359 O O . THR B 1 136 ? -4.32 -22.391 1.55 1 95.25 136 THR B O 1
ATOM 2362 N N . PRO B 1 137 ? -4.902 -22.797 3.678 1 94.88 137 PRO B N 1
ATOM 2363 C CA . PRO B 1 137 ? -4.012 -23.969 3.68 1 94.88 137 PRO B CA 1
ATOM 2364 C C . PRO B 1 137 ? -4.414 -25.016 2.648 1 94.88 137 PRO B C 1
ATOM 2366 O O . PRO B 1 137 ? -3.553 -25.578 1.961 1 94.88 137 PRO B O 1
ATOM 2369 N N . GLY B 1 138 ? -5.648 -25.203 2.549 1 94.31 138 GLY B N 1
ATOM 2370 C CA . GLY B 1 138 ? -6.129 -26.188 1.586 1 94.31 138 GLY B CA 1
ATOM 2371 C C . GLY B 1 138 ? -5.812 -25.812 0.149 1 94.31 138 GLY B C 1
ATOM 2372 O O . GLY B 1 138 ? -5.516 -26.688 -0.671 1 94.31 138 GLY B O 1
ATOM 2373 N N . PHE B 1 139 ? -5.844 -24.562 -0.111 1 94.94 139 PHE B N 1
ATOM 2374 C CA . PHE B 1 139 ? -5.508 -24.094 -1.451 1 94.94 139 PHE B CA 1
ATOM 2375 C C . PHE B 1 139 ? -4.074 -24.469 -1.808 1 94.94 139 PHE B C 1
ATOM 2377 O O . PHE B 1 139 ? -3.816 -25.016 -2.881 1 94.94 139 PHE B O 1
ATOM 2384 N N . PHE B 1 140 ? -3.117 -24.266 -0.956 1 95.56 140 PHE B N 1
ATOM 2385 C CA . PHE B 1 140 ? -1.698 -24.422 -1.245 1 95.56 140 PHE B CA 1
ATOM 2386 C C . PHE B 1 140 ? -1.277 -25.875 -1.062 1 95.56 140 PHE B C 1
ATOM 2388 O O . PHE B 1 140 ? -0.375 -26.359 -1.75 1 95.56 140 PHE B O 1
ATOM 2395 N N . GLU B 1 141 ? -1.914 -26.594 -0.25 1 94.19 141 GLU B N 1
ATOM 2396 C CA . GLU B 1 141 ? -1.463 -27.938 0.096 1 94.19 141 GLU B CA 1
ATOM 2397 C C . GLU B 1 141 ? -2.191 -29 -0.729 1 94.19 141 GLU B C 1
ATOM 2399 O O . GLU B 1 141 ? -1.678 -30.094 -0.929 1 94.19 141 GLU B O 1
ATOM 2404 N N . GLU B 1 142 ? -3.324 -28.672 -1.2 1 92.81 142 GLU B N 1
ATOM 2405 C CA . GLU B 1 142 ? -4.121 -29.688 -1.872 1 92.81 142 GLU B CA 1
ATOM 2406 C C . GLU B 1 142 ? -4.539 -29.234 -3.268 1 92.81 142 GLU B C 1
ATOM 2408 O O . GLU B 1 142 ? -4.324 -29.953 -4.25 1 92.81 142 GLU B O 1
ATOM 2413 N N . TYR B 1 143 ? -5.055 -28.047 -3.336 1 92.69 143 TYR B N 1
ATOM 2414 C CA . TYR B 1 143 ? -5.719 -27.609 -4.562 1 92.69 143 TYR B CA 1
ATOM 2415 C C . TYR B 1 143 ? -4.695 -27.266 -5.641 1 92.69 143 TYR B C 1
ATOM 2417 O O . TYR B 1 143 ? -4.727 -27.828 -6.734 1 92.69 143 TYR B O 1
ATOM 2425 N N . LEU B 1 144 ? -3.75 -26.422 -5.328 1 93.88 144 LEU B N 1
ATOM 2426 C CA . LEU B 1 144 ? -2.787 -25.906 -6.301 1 93.88 144 LEU B CA 1
ATOM 2427 C C . LEU B 1 144 ? -1.814 -27 -6.723 1 93.88 144 LEU B C 1
ATOM 2429 O O . LEU B 1 144 ? -1.441 -27.094 -7.895 1 93.88 144 LEU B O 1
ATOM 2433 N N . PRO B 1 145 ? -1.46 -27.953 -5.836 1 95 145 PRO B N 1
ATOM 2434 C CA . PRO B 1 145 ? -0.474 -28.984 -6.176 1 95 145 PRO B CA 1
ATOM 2435 C C . PRO B 1 145 ? -0.991 -29.969 -7.215 1 95 145 PRO B C 1
ATOM 2437 O O . PRO B 1 145 ? -0.213 -30.75 -7.77 1 95 145 PRO B O 1
ATOM 2440 N N . ARG B 1 146 ? -2.197 -29.875 -7.469 1 92.12 146 ARG B N 1
ATOM 2441 C CA . ARG B 1 146 ? -2.754 -30.75 -8.5 1 92.12 146 ARG B CA 1
ATOM 2442 C C . ARG B 1 146 ? -2.207 -30.391 -9.875 1 92.12 146 ARG B C 1
ATOM 2444 O O . ARG B 1 146 ? -2.049 -31.266 -10.734 1 92.12 146 ARG B O 1
ATOM 2451 N N . ILE B 1 147 ? -1.836 -29.156 -10.07 1 93.12 147 ILE B N 1
ATOM 2452 C CA . ILE B 1 147 ? -1.414 -28.781 -11.414 1 93.12 147 ILE B CA 1
ATOM 2453 C C . ILE B 1 147 ? -0.109 -27.984 -11.344 1 93.12 147 ILE B C 1
ATOM 2455 O O . ILE B 1 147 ? 0.53 -27.734 -12.367 1 93.12 147 ILE B O 1
ATOM 2459 N N . CYS B 1 148 ? 0.282 -27.672 -10.148 1 96.81 148 CYS B N 1
ATOM 2460 C CA . CYS B 1 148 ? 1.457 -26.828 -9.992 1 96.81 148 CYS B CA 1
ATOM 2461 C C . CYS B 1 148 ? 2.469 -27.469 -9.047 1 96.81 148 CYS B C 1
ATOM 2463 O O . CYS B 1 148 ? 2.098 -28.219 -8.156 1 96.81 148 CYS B O 1
ATOM 2465 N N . ASN B 1 149 ? 3.744 -27.234 -9.336 1 97.06 149 ASN B N 1
ATOM 2466 C CA . ASN B 1 149 ? 4.746 -27.375 -8.289 1 97.06 149 ASN B CA 1
ATOM 2467 C C . ASN B 1 149 ? 4.648 -26.25 -7.262 1 97.06 149 ASN B C 1
ATOM 2469 O O . ASN B 1 149 ? 4.668 -25.062 -7.621 1 97.06 149 ASN B O 1
ATOM 2473 N N . VAL B 1 150 ? 4.473 -26.625 -5.984 1 97.62 150 VAL B N 1
ATOM 2474 C CA . VAL B 1 150 ? 4.297 -25.625 -4.922 1 97.62 150 VAL B CA 1
ATOM 2475 C C . VAL B 1 150 ? 5.379 -25.812 -3.861 1 97.62 150 VAL B C 1
ATOM 2477 O O . VAL B 1 150 ? 5.48 -26.875 -3.246 1 97.62 150 VAL B 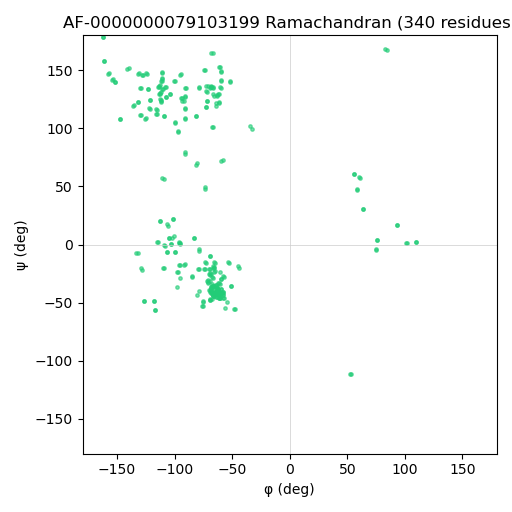O 1
ATOM 2480 N N . GLU B 1 151 ? 6.191 -24.781 -3.717 1 97.19 151 GLU B N 1
ATOM 2481 C CA . GLU B 1 151 ? 7.293 -24.828 -2.758 1 97.19 151 GLU B CA 1
ATOM 2482 C C . GLU B 1 151 ? 7.188 -23.703 -1.737 1 97.19 151 GLU B C 1
ATOM 2484 O O . GLU B 1 151 ? 7.109 -22.531 -2.107 1 97.19 151 GLU B O 1
ATOM 2489 N N . LEU B 1 152 ? 7.172 -24.031 -0.44 1 96.25 152 LEU B N 1
ATOM 2490 C CA . LEU B 1 152 ? 7.254 -23.031 0.61 1 96.25 152 LEU B CA 1
ATOM 2491 C C . LEU B 1 152 ? 8.664 -22.453 0.703 1 96.25 152 LEU B C 1
ATOM 2493 O O . LEU B 1 152 ? 9.609 -23.172 1.025 1 96.25 152 LEU B O 1
ATOM 2497 N N . VAL B 1 153 ? 8.75 -21.156 0.463 1 94.31 153 VAL B N 1
ATOM 2498 C CA . VAL B 1 153 ? 10.102 -20.609 0.392 1 94.31 153 VAL B CA 1
ATOM 2499 C C . VAL B 1 153 ? 10.375 -19.734 1.611 1 94.31 153 VAL B C 1
ATOM 2501 O O . VAL B 1 153 ? 11.531 -19.469 1.947 1 94.31 153 VAL B O 1
ATOM 2504 N N . GLN B 1 154 ? 9.352 -19.297 2.238 1 92.31 154 GLN B N 1
ATOM 2505 C CA . GLN B 1 154 ? 9.5 -18.484 3.447 1 92.31 154 GLN B CA 1
ATOM 2506 C C . GLN B 1 154 ? 8.273 -18.609 4.348 1 92.31 154 GLN B C 1
ATOM 2508 O O . GLN B 1 154 ? 7.148 -18.688 3.857 1 92.31 154 GLN B O 1
ATOM 2513 N N . HIS B 1 155 ? 8.508 -18.641 5.621 1 94.19 155 HIS B N 1
ATOM 2514 C CA . HIS B 1 155 ? 7.449 -18.656 6.625 1 94.19 155 HIS B CA 1
ATOM 2515 C C . HIS B 1 155 ? 7.703 -17.625 7.719 1 94.19 155 HIS B C 1
ATOM 2517 O O . HIS B 1 155 ? 8.781 -17.609 8.32 1 94.19 155 HIS B O 1
ATOM 2523 N N . ASP B 1 156 ? 6.719 -16.75 7.871 1 92.81 156 ASP B N 1
ATOM 2524 C CA . ASP B 1 156 ? 6.73 -15.828 9 1 92.81 156 ASP B CA 1
ATOM 2525 C C . ASP B 1 156 ? 5.824 -16.312 10.125 1 92.81 156 ASP B C 1
ATOM 2527 O O . ASP B 1 156 ? 4.602 -16.156 10.062 1 92.81 156 ASP B O 1
ATOM 2531 N N . ASP B 1 157 ? 6.395 -16.812 11.133 1 93.94 157 ASP B N 1
ATOM 2532 C CA . ASP B 1 157 ? 5.641 -17.422 12.227 1 93.94 157 ASP B CA 1
ATOM 2533 C C . ASP B 1 157 ? 4.848 -16.359 12.992 1 93.94 157 ASP B C 1
ATOM 2535 O O . ASP B 1 157 ? 3.699 -16.594 13.375 1 93.94 157 ASP B O 1
ATOM 2539 N N . ASP B 1 158 ? 5.395 -15.211 13.188 1 92.62 158 ASP B N 1
ATOM 2540 C CA . ASP B 1 158 ? 4.766 -14.164 13.992 1 92.62 158 ASP B CA 1
ATOM 2541 C C . ASP B 1 158 ? 3.479 -13.672 13.336 1 92.62 158 ASP B C 1
ATOM 2543 O O . ASP B 1 158 ? 2.475 -13.445 14.016 1 92.62 158 ASP B O 1
ATOM 2547 N N . GLN B 1 159 ? 3.514 -13.625 12.008 1 93.12 159 GLN B N 1
ATOM 2548 C CA . GLN B 1 159 ? 2.359 -13.078 11.297 1 93.12 159 GLN B CA 1
ATOM 2549 C C . GLN B 1 159 ? 1.556 -14.188 10.625 1 93.12 159 GLN B C 1
ATOM 2551 O O . GLN B 1 159 ? 0.491 -13.938 10.062 1 93.12 159 GLN B O 1
ATOM 2556 N N . ASN B 1 160 ? 2.076 -15.414 10.672 1 95.56 160 ASN B N 1
ATOM 2557 C CA . ASN B 1 160 ? 1.462 -16.562 10.016 1 95.56 160 ASN B CA 1
ATOM 2558 C C . ASN B 1 160 ? 1.306 -16.328 8.516 1 95.56 160 ASN B C 1
ATOM 2560 O O . ASN B 1 160 ? 0.224 -16.531 7.965 1 95.56 160 ASN B O 1
ATOM 2564 N N . ILE B 1 161 ? 2.369 -15.867 7.922 1 94.62 161 ILE B N 1
ATOM 2565 C CA . ILE B 1 161 ? 2.404 -15.609 6.488 1 94.62 161 ILE B CA 1
ATOM 2566 C C . ILE B 1 161 ? 3.365 -16.578 5.812 1 94.62 161 ILE B C 1
ATOM 2568 O O . ILE B 1 161 ? 4.48 -16.797 6.293 1 94.62 161 ILE B O 1
ATOM 2572 N N . ASN B 1 162 ? 2.914 -17.203 4.758 1 95.38 162 ASN B N 1
ATOM 2573 C CA . ASN B 1 162 ? 3.746 -18.062 3.912 1 95.38 162 ASN B CA 1
ATOM 2574 C C . ASN B 1 162 ? 3.982 -17.438 2.541 1 95.38 162 ASN B C 1
ATOM 2576 O O . ASN B 1 162 ? 3.102 -16.766 2.002 1 95.38 162 ASN B O 1
ATOM 2580 N N . ILE B 1 163 ? 5.16 -17.609 2.02 1 94.62 163 ILE B N 1
ATOM 2581 C CA . ILE B 1 163 ? 5.457 -17.312 0.625 1 94.62 163 ILE B CA 1
ATOM 2582 C C . ILE B 1 163 ? 5.742 -18.594 -0.138 1 94.62 163 ILE B C 1
ATOM 2584 O O . ILE B 1 163 ? 6.605 -19.391 0.26 1 94.62 163 ILE B O 1
ATOM 2588 N N . TYR B 1 164 ? 4.984 -18.781 -1.211 1 96.44 164 TYR B N 1
ATOM 2589 C CA . TYR B 1 164 ? 5.125 -19.969 -2.035 1 96.44 164 TYR B CA 1
ATOM 2590 C C . TYR B 1 164 ? 5.656 -19.625 -3.42 1 96.44 164 TYR B C 1
ATOM 2592 O O . TYR B 1 164 ? 5.254 -18.609 -4.008 1 96.44 164 TYR B O 1
ATOM 2600 N N . LYS B 1 165 ? 6.59 -20.406 -3.865 1 96.81 165 LYS B N 1
ATOM 2601 C CA . LYS B 1 165 ? 6.988 -20.422 -5.27 1 96.81 165 LYS B CA 1
ATOM 2602 C C . LYS B 1 165 ? 6.18 -21.453 -6.051 1 96.81 165 LYS B C 1
ATOM 2604 O O . LYS B 1 165 ? 6.113 -22.625 -5.66 1 96.81 165 LYS B O 1
ATOM 2609 N N . VAL B 1 166 ? 5.609 -21 -7.102 1 97.38 166 VAL B N 1
ATOM 2610 C CA . VAL B 1 166 ? 4.672 -21.859 -7.82 1 97.38 166 VAL B CA 1
ATOM 2611 C C . VAL B 1 166 ? 5.031 -21.875 -9.305 1 97.38 166 VAL B C 1
ATOM 2613 O O . VAL B 1 166 ? 5.324 -20.828 -9.898 1 97.38 166 VAL B O 1
ATOM 2616 N N . SER B 1 167 ? 5.035 -23.078 -9.922 1 97.44 167 SER B N 1
ATOM 2617 C CA . SER B 1 167 ? 5.227 -23.25 -11.352 1 97.44 167 SER B CA 1
ATOM 2618 C C . SER B 1 167 ? 4.32 -24.359 -11.898 1 97.44 167 SER B C 1
ATOM 2620 O O . SER B 1 167 ? 3.904 -25.25 -11.148 1 97.44 167 SER B O 1
ATOM 2622 N N . LEU B 1 168 ? 3.984 -24.188 -13.133 1 96.56 168 LEU B N 1
ATOM 2623 C CA . LEU B 1 168 ? 3.133 -25.203 -13.75 1 96.56 168 LEU B CA 1
ATOM 2624 C C . LEU B 1 168 ? 3.889 -26.516 -13.914 1 96.56 168 LEU B C 1
ATOM 2626 O O . LEU B 1 168 ? 5.062 -26.516 -14.289 1 96.56 168 LEU B O 1
ATOM 2630 N N . LYS B 1 169 ? 3.186 -27.609 -13.547 1 94.44 169 LYS B N 1
ATOM 2631 C CA . LYS B 1 169 ? 3.771 -28.922 -13.773 1 94.44 169 LYS B CA 1
ATOM 2632 C C . LYS B 1 169 ? 3.896 -29.219 -15.266 1 94.44 169 LYS B C 1
ATOM 2634 O O . LYS B 1 169 ? 3.02 -28.844 -16.047 1 94.44 169 LYS B O 1
ATOM 2639 N N . LYS B 1 170 ? 5.195 -29.656 -15.664 1 79.69 170 LYS B N 1
ATOM 2640 C CA . LYS B 1 170 ? 5.43 -30.047 -17.047 1 79.69 170 LYS B CA 1
ATOM 2641 C C . LYS B 1 170 ? 4.684 -31.328 -17.391 1 79.69 170 LYS B C 1
ATOM 2643 O O . LYS B 1 170 ? 4.535 -32.219 -16.547 1 79.69 170 LYS B O 1
ATOM 2648 N N . ASP B 1 171 ? 3.467 -31.328 -18.109 1 61.12 171 ASP B N 1
ATOM 2649 C CA . ASP B 1 171 ? 2.98 -32.594 -18.609 1 61.12 171 ASP B CA 1
ATOM 2650 C C . ASP B 1 171 ? 4.141 -33.531 -19 1 61.12 171 ASP B C 1
ATOM 2652 O O . ASP B 1 171 ? 5.055 -33.094 -19.719 1 61.12 171 ASP B O 1
ATOM 2656 N N . GLN B 1 172 ? 4.492 -34.438 -18.172 1 41.66 172 GLN B N 1
ATOM 2657 C CA . GLN B 1 172 ? 5.254 -35.562 -18.734 1 41.66 172 GLN B CA 1
ATOM 2658 C C . GLN B 1 172 ? 4.625 -36.031 -20.047 1 41.66 172 GLN B C 1
ATOM 2660 O O . GLN B 1 172 ? 3.4 -36.031 -20.188 1 41.66 172 GLN B O 1
#

pLDDT: mean 88.93, std 18.46, range [16.98, 98.88]

Sequence (344 aa):
MTCRSGSGGYLEEQSVELREQCIIELGAATGVVGILAACLGAVLTLTDLPTVLPQLQANVSANRPSSGWPTSLPNVLPLSWGEDHMDFSSNWDLVLCADIMYLPETFPLLKETLAHLCKNGTVAYLSSKMREEHETPGFFEEYLPRICNVELVQHDDDQNINIYKVSLKKDQMTCRSGSGGYLEEQSVELREQCIIELGAATGVVGILAACLGAVLTLTDLPTVLPQLQANVSANRPSSGWPTSLPNVLPLSWGEDHMDFSSNWDLVLCADIMYLPETFPLLKETLAHLCKNGTVAYLSSKMREEHETPGFFEEYLPRICNVELVQHDDDQNINIYKVSLKKDQ

Secondary structure (DSSP, 8-state):
------HHHHHHHTHHHHTT-EEEEES-TT-HHHHHHHHTT-EEEEEE-GGGHHHHHHHHHHT--TT--SS-PPEEEE--TTTTGGGS-S--SEEEEES----GGGHHHHHHHHHHHTTTS-EEEEEEE--GGGTHHHIIIIIGGGTEEEEEEEEETTTTEEEEEEEE----/------HHHHHHHTHHHHTT-EEEEES-TT-HHHHHHHHTT-EEEEEE-GGGHHHHHHHHHHT--TT--SS-PPEEEE--TTTSGGGS-S--SEEEEES----GGGHHHHHHHHHHHTTTS-EEEEEEE--GGGTHHHIIIIIGGGTEEEEEEEEETTTTEEEEEEEE----

Foldseek 3Di:
DPQQQDDLSVCVVCLVVQAAFFEEEEACQLVPSVLVSQQSHHAYEYEDAPVRQVNNVVSLVVSADPVGGNHDRYHYDYDDQQPCLVVDQLDGQEYEYEAPQQAPVCLVSNLNSCCRNQVPPHKYKHKHQDDVNSVNVCSQPPVNVVFWDWDFDDANPVRNMTIIIIHGDDPD/DPCQQDDLNPCVVCLVVQAAFFEEEEACQLVPSVLVSQQSHHAYEYEEAPVRQVNNVVSQVVSADPVGGNHDRYHYDYDDQQPCLVVDQLDGQEYEYEAPQQAPVCLVSNLNSCCRNQVPPHKYKHKHQDDVNSVNVCSQPPVNVVFWDWDFDGADPVRNMTIIIIHGDDPD

Radius of gyration: 20.57 Å; Cα contacts (8 Å, |Δi|>4): 751; chains: 2; bounding box: 39×72×47 Å